Protein AF-0000000086523500 (afdb_homodimer)

Foldseek 3Di:
DVLVVLLDQVLLVLVVVLVVCVVVPNADVQQAPFPDWDQDPVRDIDTHGNLNVSLVVLVVSLVVLLVSLLDQDPSLVNSLVVLVVSLVVLVCCCPPPPRSVDDSSVSSSVSSVVSNVSSVVNNVVVVVVVVVVVVVD/DVLVVLLDQVLLVLVVVLVVCVVVVNADVQQAPFPDWDQDPVRDIDTHGNLNVSLVVLVVSLVVLLVSLLDQDPSLVNSLVVLVVSLVVLVCCCPPPPRSVDDSSVSSSVSSVVSNVSSVVNNVVVVVVVVVVVVVD

Organism: NCBI:txid111769

pLDDT: mean 89.41, std 12.44, range [42.59, 98.69]

Sequence (274 aa):
MLKTLQLVPLFGVLFVVYWLAVKVGFFPEKLNNVLFHMRLPSGSIWKPTWGDFMILMGVLTLYVELFKSTRTSEVTIFDHLFSTFVLIAYLTAWLIYDWGGNSVFLILAGMSFLDVIAGFTITISAARRDLSLGGKGMLKTLQLVPLFGVLFVVYWLAVKVGFFPEKLNNVLFHMRLPSGSIWKPTWGDFMILMGVLTLYVELFKSTRTSEVTIFDHLFSTFVLIAYLTAWLIYDWGGNSVFLILAGMSFLDVIAGFTITISAARRDLSLGGKG

Structure (mmCIF, N/CA/C/O backbone):
data_AF-0000000086523500-model_v1
#
loop_
_entity.id
_entity.type
_entity.pdbx_description
1 polymer 'Uncharacterized protein'
#
loop_
_atom_site.group_PDB
_atom_site.id
_atom_site.type_symbol
_atom_site.label_atom_id
_atom_site.label_alt_id
_atom_site.label_comp_id
_atom_site.label_asym_id
_atom_site.label_entity_id
_atom_site.label_seq_id
_atom_site.pdbx_PDB_ins_code
_atom_site.Cartn_x
_atom_site.Cartn_y
_atom_site.Cartn_z
_atom_site.occupancy
_atom_site.B_iso_or_equiv
_atom_site.auth_seq_id
_atom_site.auth_comp_id
_atom_site.auth_asym_id
_atom_site.auth_atom_id
_atom_site.pdbx_PDB_model_num
ATOM 1 N N . MET A 1 1 ? -16.5 20.672 -9.102 1 43.78 1 MET A N 1
ATOM 2 C CA . MET A 1 1 ? -16.109 19.359 -9.617 1 43.78 1 MET A CA 1
ATOM 3 C C . MET A 1 1 ? -15.047 18.719 -8.734 1 43.78 1 MET A C 1
ATOM 5 O O . MET A 1 1 ? -15.133 17.531 -8.398 1 43.78 1 MET A O 1
ATOM 9 N N . LEU A 1 2 ? -14.078 19.5 -8.242 1 53 2 LEU A N 1
ATOM 10 C CA . LEU A 1 2 ? -12.961 19.094 -7.402 1 53 2 LEU A CA 1
ATOM 11 C C . LEU A 1 2 ? -13.445 18.703 -6.004 1 53 2 LEU A C 1
ATOM 13 O O . LEU A 1 2 ? -12.922 17.766 -5.398 1 53 2 LEU A O 1
ATOM 17 N N . LYS A 1 3 ? -14.688 19.297 -5.695 1 60.94 3 LYS A N 1
ATOM 18 C CA . LYS A 1 3 ? -15.227 19 -4.371 1 60.94 3 LYS A CA 1
ATOM 19 C C . LYS A 1 3 ? -15.859 17.609 -4.336 1 60.94 3 LYS A C 1
ATOM 21 O O . LYS A 1 3 ? -15.789 16.906 -3.316 1 60.94 3 LYS A O 1
ATOM 26 N N . THR A 1 4 ? -16.391 17.281 -5.504 1 60.19 4 THR A N 1
ATOM 27 C CA . THR A 1 4 ? -17.016 15.961 -5.57 1 60.19 4 THR A CA 1
ATOM 28 C C . THR A 1 4 ? -15.953 14.867 -5.492 1 60.19 4 THR A C 1
ATOM 30 O O . THR A 1 4 ? -16.156 13.844 -4.836 1 60.19 4 THR A O 1
ATOM 33 N N . LEU A 1 5 ? -14.859 15.055 -6.125 1 64.75 5 LEU A N 1
ATOM 34 C CA . LEU A 1 5 ? -13.781 14.07 -6.098 1 64.75 5 LEU A CA 1
ATOM 35 C C . LEU A 1 5 ? -13.203 13.93 -4.691 1 64.75 5 LEU A C 1
ATOM 37 O O . LEU A 1 5 ? -12.695 12.867 -4.332 1 64.75 5 LEU A O 1
ATOM 41 N N . GLN A 1 6 ? -13.461 14.945 -4.051 1 73.19 6 GLN A N 1
ATOM 42 C CA . GLN A 1 6 ? -12.961 14.938 -2.682 1 73.19 6 GLN A CA 1
ATOM 43 C C . GLN A 1 6 ? -13.867 14.109 -1.772 1 73.19 6 GLN A C 1
ATOM 45 O O . GLN A 1 6 ? -13.43 13.617 -0.732 1 73.19 6 GLN A O 1
ATOM 50 N N . LEU A 1 7 ? -15.117 13.93 -2.266 1 75.5 7 LEU A N 1
ATOM 51 C CA . LEU A 1 7 ? -16.094 13.242 -1.422 1 75.5 7 LEU A CA 1
ATOM 52 C C . LEU A 1 7 ? -16.125 11.75 -1.734 1 75.5 7 LEU A C 1
ATOM 54 O O . LEU A 1 7 ? -16.594 10.945 -0.92 1 75.5 7 LEU A O 1
ATOM 58 N N . VAL A 1 8 ? -15.547 11.422 -2.746 1 86.06 8 VAL A N 1
ATOM 59 C CA . VAL A 1 8 ? -15.641 10.031 -3.156 1 86.06 8 VAL A CA 1
ATOM 60 C C . VAL A 1 8 ? -14.391 9.273 -2.703 1 86.06 8 VAL A C 1
ATOM 62 O O . VAL A 1 8 ? -13.281 9.555 -3.16 1 86.06 8 VAL A O 1
ATOM 65 N N . PRO A 1 9 ? -14.625 8.297 -1.82 1 92.81 9 PRO A N 1
ATOM 66 C CA . PRO A 1 9 ? -13.469 7.461 -1.474 1 92.81 9 PRO A CA 1
ATOM 67 C C . PRO A 1 9 ? -12.969 6.629 -2.652 1 9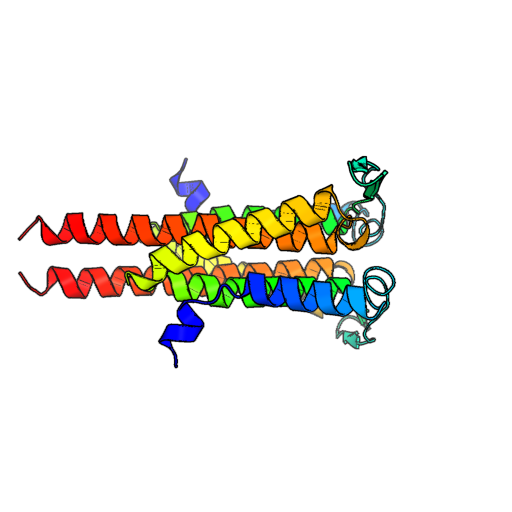2.81 9 PRO A C 1
ATOM 69 O O . PRO A 1 9 ? -13.703 5.789 -3.176 1 92.81 9 PRO A O 1
ATOM 72 N N . LEU A 1 10 ? -11.828 6.859 -3.027 1 95.94 10 LEU A N 1
ATOM 73 C CA . LEU A 1 10 ? -11.289 6.219 -4.219 1 95.94 10 LEU A CA 1
ATOM 74 C C . LEU A 1 10 ? -11.172 4.711 -4.02 1 95.94 10 LEU A C 1
ATOM 76 O O . LEU A 1 10 ? -11.25 3.947 -4.984 1 95.94 10 LEU A O 1
ATOM 80 N N . PHE A 1 11 ? -10.961 4.25 -2.826 1 97.88 11 PHE A N 1
ATOM 81 C CA . PHE A 1 11 ? -10.953 2.812 -2.572 1 97.88 11 PHE A CA 1
ATOM 82 C C . PHE A 1 11 ? -12.336 2.215 -2.828 1 97.88 11 PHE A C 1
ATOM 84 O O . PHE A 1 11 ? -12.453 1.023 -3.117 1 97.88 11 PHE A O 1
ATOM 91 N N . GLY A 1 12 ? -13.367 3.012 -2.6 1 97.56 12 GLY A N 1
ATOM 92 C CA . GLY A 1 12 ? -14.695 2.568 -3.012 1 97.56 12 GLY A CA 1
ATOM 93 C C . GLY A 1 12 ? -14.797 2.326 -4.508 1 97.56 12 GLY A C 1
ATOM 94 O O . GLY A 1 12 ? -15.406 1.344 -4.941 1 97.56 12 GLY A O 1
ATOM 95 N N . VAL A 1 13 ? -14.211 3.227 -5.215 1 97.19 13 VAL A N 1
ATOM 96 C CA . VAL A 1 13 ? -14.18 3.074 -6.664 1 97.19 13 VAL A CA 1
ATOM 97 C C . VAL A 1 13 ? -13.438 1.791 -7.031 1 97.19 13 VAL A C 1
ATOM 99 O O . VAL A 1 13 ? -13.906 1.015 -7.867 1 97.19 13 VAL A O 1
ATOM 102 N N . LEU A 1 14 ? -12.336 1.551 -6.422 1 98 14 LEU A N 1
ATOM 103 C CA . LEU A 1 14 ? -11.562 0.34 -6.68 1 98 14 LEU A CA 1
ATOM 104 C C . LEU A 1 14 ? -12.367 -0.904 -6.316 1 98 14 LEU A C 1
ATOM 106 O O . LEU A 1 14 ? -12.258 -1.935 -6.984 1 98 14 LEU A O 1
ATOM 110 N N . PHE A 1 15 ? -13.141 -0.807 -5.262 1 98.5 15 PHE A N 1
ATOM 111 C CA . PHE A 1 15 ? -14.023 -1.899 -4.867 1 98.5 15 PHE A CA 1
ATOM 112 C C . PHE A 1 15 ? -15.016 -2.219 -5.977 1 98.5 15 PHE A C 1
ATOM 114 O O . PHE A 1 15 ? -15.195 -3.383 -6.34 1 98.5 15 PHE A O 1
ATOM 121 N N . VAL A 1 16 ? -15.609 -1.187 -6.488 1 98.19 16 VAL A N 1
ATOM 122 C CA . VAL A 1 16 ? -16.609 -1.358 -7.535 1 98.19 16 VAL A CA 1
ATOM 123 C C . VAL A 1 16 ? -15.961 -1.934 -8.789 1 98.19 16 VAL A C 1
ATOM 125 O O . VAL A 1 16 ? -16.531 -2.809 -9.445 1 98.19 16 VAL A O 1
ATOM 128 N N . VAL A 1 17 ? -14.812 -1.434 -9.109 1 98.19 17 VAL A N 1
ATOM 129 C CA . VAL A 1 17 ? -14.078 -1.948 -10.258 1 98.19 17 VAL A CA 1
ATOM 130 C C . VAL A 1 17 ? -13.812 -3.439 -10.078 1 98.19 17 VAL A C 1
ATOM 132 O O . VAL A 1 17 ? -14.023 -4.234 -10.992 1 98.19 17 VAL A O 1
ATOM 135 N N . TYR A 1 18 ? -13.328 -3.854 -8.914 1 98.56 18 TYR A N 1
ATOM 136 C CA . TYR A 1 18 ? -13.094 -5.266 -8.625 1 98.56 18 TYR A CA 1
ATOM 137 C C . TYR A 1 18 ? -14.391 -6.066 -8.742 1 98.56 18 TYR A C 1
ATOM 139 O O . TYR A 1 18 ? -14.406 -7.145 -9.336 1 98.56 18 TYR A O 1
ATOM 147 N N . TRP A 1 19 ? -15.469 -5.527 -8.18 1 98.06 19 TRP A N 1
ATOM 148 C CA . TRP A 1 19 ? -16.766 -6.211 -8.18 1 98.06 19 TRP A CA 1
ATOM 149 C C . TRP A 1 19 ? -17.281 -6.387 -9.602 1 98.06 19 TRP A C 1
ATOM 151 O O . TRP A 1 19 ? -17.812 -7.449 -9.945 1 98.06 19 TRP A O 1
ATOM 161 N N . LEU A 1 20 ? -17.094 -5.332 -10.375 1 98.25 20 LEU A N 1
ATOM 162 C CA . LEU A 1 20 ? -17.5 -5.434 -11.773 1 98.25 20 LEU A CA 1
ATOM 163 C C . LEU A 1 20 ? -16.703 -6.52 -12.492 1 98.25 20 LEU A C 1
ATOM 165 O O . LEU A 1 20 ? -17.266 -7.25 -13.32 1 98.25 20 LEU A O 1
ATOM 169 N N . ALA A 1 21 ? -15.438 -6.625 -12.211 1 98.12 21 ALA A N 1
ATOM 170 C CA . ALA A 1 21 ? -14.617 -7.688 -12.781 1 98.12 21 ALA A CA 1
ATOM 171 C C . ALA A 1 21 ? -15.125 -9.062 -12.359 1 98.12 21 ALA A C 1
ATOM 173 O O . ALA A 1 21 ? -15.07 -10.023 -13.133 1 98.12 21 ALA A O 1
ATOM 174 N N . VAL A 1 22 ? -15.586 -9.172 -11.156 1 97.88 22 VAL A N 1
ATOM 175 C CA . VAL A 1 22 ? -16.172 -10.414 -10.656 1 97.88 22 VAL A CA 1
ATOM 176 C C . VAL A 1 22 ? -17.438 -10.742 -11.438 1 97.88 22 VAL A C 1
ATOM 178 O O . VAL A 1 22 ? -17.641 -11.891 -11.852 1 97.88 22 VAL A O 1
ATOM 181 N N . LYS A 1 23 ? -18.297 -9.766 -11.695 1 97.5 23 LYS A N 1
ATOM 182 C CA . LYS A 1 23 ? -19.578 -9.953 -12.352 1 97.5 23 LYS A CA 1
ATOM 183 C C . LYS A 1 23 ? -19.406 -10.445 -13.789 1 97.5 23 LYS A C 1
ATOM 185 O O . LYS A 1 23 ? -20.234 -11.188 -14.305 1 97.5 23 LYS A O 1
ATOM 190 N N . VAL A 1 24 ? -18.266 -10.047 -14.383 1 97.31 24 VAL A N 1
ATOM 191 C CA . VAL A 1 24 ? -18.062 -10.445 -15.773 1 97.31 24 VAL A CA 1
ATOM 192 C C . VAL A 1 24 ? -17.203 -11.711 -15.82 1 97.31 24 VAL A C 1
ATOM 194 O O . VAL A 1 24 ? -16.766 -12.117 -16.891 1 97.31 24 VAL A O 1
ATOM 197 N N . GLY A 1 25 ? -16.844 -12.305 -14.711 1 96.06 25 GLY A N 1
ATOM 198 C CA . GLY A 1 25 ? -16.141 -13.578 -14.633 1 96.06 25 GLY A CA 1
ATOM 199 C C . GLY A 1 25 ? -14.641 -13.453 -14.758 1 96.06 25 GLY A C 1
ATOM 200 O O . GLY A 1 25 ? -13.953 -14.438 -15.039 1 96.06 25 GLY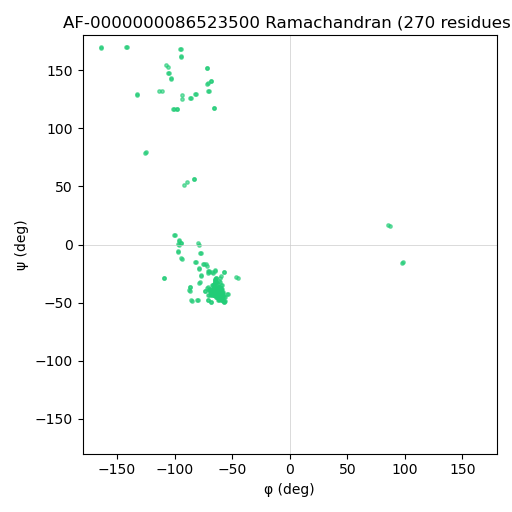 A O 1
ATOM 201 N N . PHE A 1 26 ? -14.195 -12.297 -14.586 1 96.94 26 PHE A N 1
ATOM 202 C CA . PHE A 1 26 ? -12.766 -12.039 -14.727 1 96.94 26 PHE A CA 1
ATOM 203 C C . PHE A 1 26 ? -12.031 -12.336 -13.43 1 96.94 26 PHE A C 1
ATOM 205 O O . PHE A 1 26 ? -10.984 -12.992 -13.43 1 96.94 26 PHE A O 1
ATOM 212 N N . PHE A 1 27 ? -12.523 -11.844 -12.391 1 96.81 27 PHE A N 1
ATOM 213 C CA . PHE A 1 27 ? -11.984 -12.133 -11.07 1 96.81 27 PHE A CA 1
ATOM 214 C C . PHE A 1 27 ? -12.883 -13.102 -10.312 1 96.81 27 PHE A C 1
ATOM 216 O O . PHE A 1 27 ? -14.078 -13.203 -10.594 1 96.81 27 PHE A O 1
ATOM 223 N N . PRO A 1 28 ? -12.234 -13.898 -9.516 1 96.12 28 PRO A N 1
ATOM 224 C CA . PRO A 1 28 ? -10.836 -13.961 -9.094 1 96.12 28 PRO A CA 1
ATOM 225 C C . PRO A 1 28 ? -10 -14.914 -9.945 1 96.12 28 PRO A C 1
ATOM 227 O O . PRO A 1 28 ? -8.789 -15.023 -9.758 1 96.12 28 PRO A O 1
ATOM 230 N N . GLU A 1 29 ? -10.523 -15.547 -10.945 1 95.31 29 GLU A N 1
ATOM 231 C CA . GLU A 1 29 ? -9.898 -16.609 -11.727 1 95.31 29 GLU A CA 1
ATOM 232 C C . GLU A 1 29 ? -8.664 -16.109 -12.461 1 95.31 29 GLU A C 1
ATOM 234 O O . GLU A 1 29 ? -7.684 -16.828 -12.617 1 95.31 29 GLU A O 1
ATOM 239 N N . LYS A 1 30 ? -8.75 -14.875 -12.844 1 96.88 30 LYS A N 1
ATOM 240 C CA . LYS A 1 30 ? -7.684 -14.367 -13.703 1 96.88 30 LYS A CA 1
ATOM 241 C C . LYS A 1 30 ? -6.684 -13.539 -12.891 1 96.88 30 LYS A C 1
ATOM 243 O O . LYS A 1 30 ? -5.75 -12.961 -13.453 1 96.88 30 LYS A O 1
ATOM 248 N N . LEU A 1 31 ? -6.777 -13.516 -11.633 1 97.38 31 LEU A N 1
ATOM 249 C CA . LEU A 1 31 ? -5.883 -12.727 -10.797 1 97.38 31 LEU A CA 1
ATOM 250 C C . LEU A 1 31 ? -4.438 -13.18 -10.969 1 97.38 31 LEU A C 1
ATOM 252 O O . LEU A 1 31 ? -3.518 -12.352 -10.93 1 97.38 31 LEU A O 1
ATOM 256 N N . ASN A 1 32 ? -4.25 -14.461 -11.242 1 96.12 32 ASN A N 1
ATOM 257 C CA . ASN A 1 32 ? -2.896 -15 -11.328 1 96.12 32 ASN A CA 1
ATOM 258 C C . ASN A 1 32 ? -2.412 -15.062 -12.773 1 96.12 32 ASN A C 1
ATOM 260 O O . ASN A 1 32 ? -1.282 -15.477 -13.039 1 96.12 32 ASN A O 1
ATOM 264 N N . ASN A 1 33 ? -3.283 -14.625 -13.672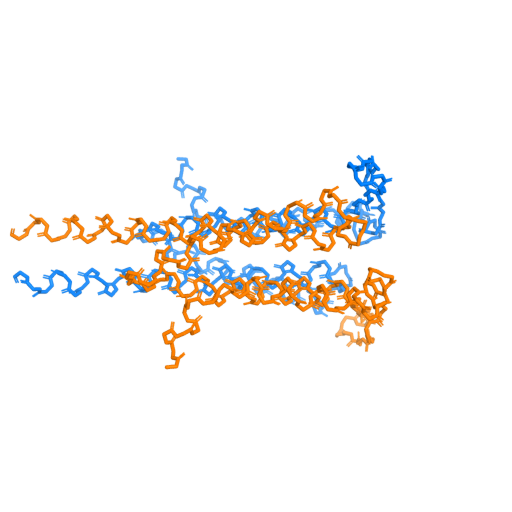 1 97.62 33 ASN A N 1
ATOM 265 C CA . ASN A 1 33 ? -2.861 -14.57 -15.07 1 97.62 33 ASN A CA 1
ATOM 266 C C . ASN A 1 33 ? -1.859 -13.445 -15.312 1 97.62 33 ASN A C 1
ATOM 268 O O . ASN A 1 33 ? -2.023 -12.344 -14.789 1 97.62 33 ASN A O 1
ATOM 272 N N . VAL A 1 34 ? -0.865 -13.789 -16.094 1 97.62 34 VAL A N 1
ATOM 273 C CA . VAL A 1 34 ? 0.182 -12.828 -16.438 1 97.62 34 VAL A CA 1
ATOM 274 C C . VAL A 1 34 ? -0.375 -11.758 -17.359 1 97.62 34 VAL A C 1
ATOM 276 O O . VAL A 1 34 ? -1.113 -12.07 -18.297 1 97.62 34 VAL A O 1
ATOM 279 N N . LEU A 1 35 ? -0.09 -10.562 -17.016 1 97.19 35 LEU A N 1
ATOM 280 C CA . LEU A 1 35 ? -0.569 -9.438 -17.797 1 97.19 35 LEU A CA 1
ATOM 281 C C . LEU A 1 35 ? 0.31 -9.211 -19.031 1 97.19 35 LEU A C 1
ATOM 283 O O . LEU A 1 35 ? -0.198 -9.047 -20.141 1 97.19 35 LEU A O 1
ATOM 287 N N . PHE A 1 36 ? 1.629 -9.195 -18.828 1 96.44 36 PHE A N 1
ATOM 288 C CA . PHE A 1 36 ? 2.625 -9.055 -19.891 1 96.44 36 PHE A CA 1
ATOM 289 C C . PHE A 1 36 ? 4.004 -9.469 -19.391 1 96.44 36 PHE A C 1
ATOM 291 O O . PHE A 1 36 ? 4.168 -9.828 -18.219 1 96.44 36 PHE A O 1
ATOM 298 N N . HIS A 1 37 ? 4.934 -9.602 -20.359 1 96 37 HIS A N 1
ATOM 299 C CA . HIS A 1 37 ? 6.328 -9.906 -20.062 1 96 37 HIS A CA 1
ATOM 300 C C . HIS A 1 37 ? 7.234 -8.719 -20.375 1 96 37 HIS A C 1
ATOM 302 O O . HIS A 1 37 ? 7.062 -8.062 -21.406 1 96 37 HIS A O 1
ATOM 308 N N . MET A 1 38 ? 8.102 -8.383 -19.422 1 95 38 MET A N 1
ATOM 309 C CA . MET A 1 38 ? 9.07 -7.316 -19.672 1 95 38 MET A CA 1
ATOM 310 C C . MET A 1 38 ? 10.469 -7.754 -19.25 1 95 38 MET A C 1
ATOM 312 O O . MET A 1 38 ? 10.672 -8.25 -18.141 1 95 38 MET A O 1
ATOM 316 N N . ARG A 1 39 ? 11.406 -7.566 -20.219 1 95.81 39 ARG A N 1
ATOM 317 C CA . ARG A 1 39 ? 12.797 -7.863 -19.891 1 95.81 39 ARG A CA 1
ATOM 318 C C . ARG A 1 39 ? 13.445 -6.699 -19.156 1 95.81 39 ARG A C 1
ATOM 320 O O . ARG A 1 39 ? 13.375 -5.555 -19.594 1 95.81 39 ARG A O 1
ATOM 327 N N . LEU A 1 40 ? 14.055 -6.992 -18.062 1 96.06 40 LEU A N 1
ATOM 328 C CA . LEU A 1 40 ? 14.703 -5.98 -17.25 1 96.06 40 LEU A CA 1
ATOM 329 C C . LEU A 1 40 ? 16.188 -5.871 -17.594 1 96.06 40 LEU A C 1
ATOM 331 O O . LEU A 1 40 ? 16.734 -6.75 -18.266 1 96.06 40 LEU A O 1
ATOM 335 N N . PRO A 1 41 ? 16.766 -4.742 -17.172 1 94.12 41 PRO A N 1
ATOM 336 C CA . PRO A 1 41 ? 18.203 -4.582 -17.438 1 94.12 41 PRO A CA 1
ATOM 337 C C . PRO A 1 41 ? 19.047 -5.711 -16.844 1 94.12 41 PRO A C 1
ATOM 339 O O . PRO A 1 41 ? 20.109 -6.039 -17.359 1 94.12 41 PRO A O 1
ATOM 342 N N . SER A 1 42 ? 18.594 -6.375 -15.852 1 90.75 42 SER A N 1
ATOM 343 C CA . SER A 1 42 ? 19.297 -7.488 -15.211 1 90.75 42 SER A CA 1
ATOM 344 C C . SER A 1 42 ? 19.281 -8.727 -16.094 1 90.75 42 SER A C 1
ATOM 346 O O . SER A 1 42 ? 20.016 -9.688 -15.852 1 90.75 42 SER A O 1
ATOM 348 N N . GLY A 1 43 ? 18.312 -8.695 -17.141 1 92.12 43 GLY A N 1
ATOM 349 C CA . GLY A 1 43 ? 18.094 -9.867 -17.953 1 92.12 43 GLY A CA 1
ATOM 350 C C . GLY A 1 43 ? 16.906 -10.711 -17.516 1 92.12 43 GLY A C 1
ATOM 351 O O . GLY A 1 43 ? 16.406 -11.547 -18.266 1 92.12 43 GLY A O 1
ATOM 352 N N . SER A 1 44 ? 16.484 -10.445 -16.328 1 90.69 44 SER A N 1
ATOM 353 C CA . SER A 1 44 ? 15.328 -11.172 -15.805 1 90.69 44 SER A CA 1
ATOM 354 C C . SER A 1 44 ? 14.039 -10.742 -16.484 1 90.69 44 SER A C 1
ATOM 356 O O . SER A 1 44 ? 13.945 -9.625 -17 1 90.69 44 SER A O 1
ATOM 358 N N . ILE A 1 45 ? 13.078 -11.695 -16.531 1 94.94 45 ILE A N 1
ATOM 359 C CA . ILE A 1 45 ? 11.789 -11.383 -17.125 1 94.94 45 ILE A CA 1
ATOM 360 C C . ILE A 1 45 ? 10.766 -11.102 -16.031 1 94.94 45 ILE A C 1
ATOM 362 O O . ILE A 1 45 ? 10.516 -11.953 -15.164 1 94.94 45 ILE A O 1
ATOM 366 N N . TRP A 1 46 ? 10.297 -9.938 -16.016 1 95.69 46 TRP A N 1
ATOM 367 C CA . TRP A 1 46 ? 9.227 -9.562 -15.102 1 95.69 46 TRP A CA 1
ATOM 368 C C . TRP A 1 46 ? 7.859 -9.891 -15.688 1 95.69 46 TRP A C 1
ATOM 370 O O . TRP A 1 46 ? 7.52 -9.43 -16.781 1 95.69 46 TRP A O 1
ATOM 380 N N . LYS A 1 47 ? 7.066 -10.641 -14.93 1 96.69 47 LYS A N 1
ATOM 381 C CA . LYS A 1 47 ? 5.754 -11.117 -15.359 1 96.69 47 LYS A CA 1
ATOM 382 C C . LYS A 1 47 ? 4.672 -10.711 -14.359 1 96.69 47 LYS A C 1
ATOM 384 O O . LYS A 1 47 ? 4.188 -11.539 -13.586 1 96.69 47 LYS A O 1
ATOM 389 N N . PRO A 1 48 ? 4.219 -9.469 -14.422 1 97.12 48 PRO A N 1
ATOM 390 C CA . PRO A 1 48 ? 3.164 -9.047 -13.5 1 97.12 48 PRO A CA 1
ATOM 391 C C . PRO A 1 48 ? 1.822 -9.719 -13.789 1 97.12 48 PRO A C 1
ATOM 393 O O . PRO A 1 48 ? 1.493 -9.969 -14.953 1 97.12 48 PRO A O 1
ATOM 396 N N . THR A 1 49 ? 1.134 -10.062 -12.727 1 98.31 49 THR A N 1
ATOM 397 C CA . THR A 1 49 ? -0.201 -10.641 -12.852 1 98.31 49 THR A CA 1
ATOM 398 C C . THR A 1 49 ? -1.271 -9.562 -12.711 1 98.31 49 THR A C 1
ATOM 400 O O . THR A 1 49 ? -0.966 -8.422 -12.352 1 98.31 49 THR A O 1
ATOM 403 N N . TRP A 1 50 ? -2.48 -9.922 -13.039 1 97.88 50 TRP A N 1
ATOM 404 C CA . TRP A 1 50 ? -3.607 -9.016 -12.844 1 97.88 50 TRP A CA 1
ATOM 405 C C . TRP A 1 50 ? -3.744 -8.633 -11.375 1 97.88 50 TRP A C 1
ATOM 407 O O . TRP A 1 50 ? -4.141 -7.512 -11.047 1 97.88 50 TRP A O 1
ATOM 417 N N . GLY A 1 51 ? -3.428 -9.594 -10.461 1 98.19 51 GLY A N 1
ATOM 418 C CA . GLY A 1 51 ? -3.42 -9.297 -9.039 1 98.19 51 GLY A CA 1
ATOM 419 C C . GLY A 1 51 ? -2.398 -8.242 -8.656 1 98.19 51 GLY A C 1
ATOM 420 O O . GLY A 1 51 ? -2.695 -7.34 -7.875 1 98.19 51 GLY A O 1
ATOM 421 N N . ASP A 1 52 ? -1.197 -8.398 -9.227 1 98.25 52 ASP A N 1
ATOM 422 C CA . ASP A 1 52 ? -0.154 -7.402 -8.984 1 98.25 52 ASP A CA 1
ATOM 423 C C . ASP A 1 52 ? -0.605 -6.016 -9.438 1 98.25 52 ASP A C 1
ATOM 425 O O . ASP A 1 52 ? -0.36 -5.023 -8.742 1 98.25 52 ASP A O 1
ATOM 429 N N . PHE A 1 53 ? -1.244 -6.035 -10.578 1 98.19 53 PHE A N 1
ATOM 430 C CA . PHE A 1 53 ? -1.731 -4.781 -11.141 1 98.19 53 PHE A CA 1
ATOM 431 C C . PHE A 1 53 ? -2.754 -4.13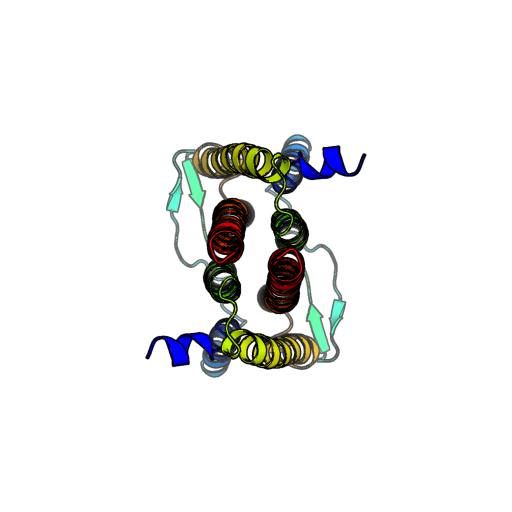7 -10.211 1 98.19 53 PHE A C 1
ATOM 433 O O . PHE A 1 53 ? -2.691 -2.932 -9.945 1 98.19 53 PHE A O 1
ATOM 440 N N . MET A 1 54 ? -3.684 -4.887 -9.766 1 98.31 54 MET A N 1
ATOM 441 C CA . MET A 1 54 ? -4.711 -4.379 -8.859 1 98.31 54 MET A CA 1
ATOM 442 C C . MET A 1 54 ? -4.09 -3.809 -7.59 1 98.31 54 MET A C 1
ATOM 444 O O . MET A 1 54 ? -4.5 -2.75 -7.113 1 98.31 54 MET A O 1
ATOM 448 N N . ILE A 1 55 ? -3.092 -4.469 -7.051 1 98.69 55 ILE A N 1
ATOM 449 C CA . ILE A 1 55 ? -2.432 -4.027 -5.824 1 98.69 55 ILE A CA 1
ATOM 450 C C . ILE A 1 55 ? -1.689 -2.717 -6.086 1 98.69 55 ILE A C 1
ATOM 452 O O . ILE A 1 55 ? -1.74 -1.795 -5.266 1 98.69 55 ILE A O 1
ATOM 456 N N . LEU A 1 56 ? -1.049 -2.648 -7.227 1 98.38 56 LEU A N 1
ATOM 457 C CA . LEU A 1 56 ? -0.352 -1.418 -7.586 1 98.38 56 LEU A CA 1
ATOM 458 C C . LEU A 1 56 ? -1.333 -0.257 -7.719 1 98.38 56 LEU A C 1
ATOM 460 O O . LEU A 1 56 ? -1.025 0.869 -7.32 1 98.38 56 LEU A O 1
ATOM 464 N N . MET A 1 57 ? -2.502 -0.537 -8.273 1 98.06 57 MET A N 1
ATOM 465 C CA . MET A 1 57 ? -3.549 0.479 -8.344 1 98.06 57 MET A CA 1
ATOM 466 C C . MET A 1 57 ? -3.984 0.907 -6.945 1 98.06 57 MET A C 1
ATOM 468 O O . MET A 1 57 ? -4.301 2.076 -6.719 1 98.06 57 MET A O 1
ATOM 472 N N . GLY A 1 58 ? -4.027 -0.061 -6.039 1 98.38 58 GLY A N 1
ATOM 473 C CA . GLY A 1 58 ? -4.316 0.262 -4.652 1 98.38 58 GLY A CA 1
ATOM 474 C C . GLY A 1 58 ? -3.311 1.216 -4.035 1 98.38 58 GLY A C 1
ATOM 475 O O . GLY A 1 58 ? -3.686 2.16 -3.34 1 98.38 58 GLY A O 1
ATOM 476 N N . VAL A 1 59 ? -2.061 1 -4.344 1 97.44 59 VAL A N 1
ATOM 477 C CA . VAL A 1 59 ? -1 1.867 -3.842 1 97.44 59 VAL A CA 1
ATOM 478 C C . VAL A 1 59 ? -1.179 3.277 -4.398 1 97.44 59 VAL A C 1
ATOM 480 O O . VAL A 1 59 ? -1.104 4.258 -3.656 1 97.44 59 VAL A O 1
ATOM 483 N N . LEU A 1 60 ? -1.444 3.359 -5.668 1 96.31 60 LEU A N 1
ATOM 484 C CA . LEU A 1 60 ? -1.657 4.652 -6.305 1 96.31 60 LEU A CA 1
ATOM 485 C C . LEU A 1 60 ? -2.871 5.359 -5.711 1 96.31 60 LEU A C 1
ATOM 487 O O . LEU A 1 60 ? -2.83 6.562 -5.453 1 96.31 60 LEU A O 1
ATOM 491 N N . THR A 1 61 ? -3.906 4.605 -5.539 1 96.69 61 THR A N 1
ATOM 492 C CA . THR A 1 61 ? -5.125 5.137 -4.938 1 96.69 61 THR A CA 1
ATOM 493 C C . THR A 1 61 ? -4.844 5.688 -3.541 1 96.69 61 THR A C 1
ATOM 495 O O . THR A 1 61 ? -5.34 6.754 -3.18 1 96.69 61 THR A O 1
ATOM 498 N N . LEU A 1 62 ? -4.051 4.961 -2.803 1 95.19 62 LEU A N 1
ATOM 499 C CA . LEU A 1 62 ? -3.688 5.395 -1.457 1 95.19 62 LEU A CA 1
ATOM 500 C C . LEU A 1 62 ? -2.961 6.734 -1.497 1 95.19 62 LEU A C 1
ATOM 502 O O . LEU A 1 62 ? -3.184 7.594 -0.639 1 95.19 62 LEU A O 1
ATOM 506 N N . TYR A 1 63 ? -2.156 6.914 -2.471 1 91.94 63 TYR A N 1
ATOM 507 C CA . TYR A 1 63 ? -1.42 8.164 -2.609 1 91.94 63 TYR A CA 1
ATOM 508 C C . TYR A 1 63 ? -2.371 9.344 -2.768 1 91.94 63 TYR A C 1
ATOM 510 O O . TYR A 1 63 ? -2.252 10.352 -2.059 1 91.94 63 TYR A O 1
ATOM 518 N N . VAL A 1 64 ? -3.316 9.195 -3.58 1 91.69 64 VAL A N 1
ATOM 519 C CA . VAL A 1 64 ? -4.262 10.273 -3.865 1 91.69 64 VAL A CA 1
ATOM 520 C C . VAL A 1 64 ? -5.117 10.547 -2.631 1 91.69 64 VAL A C 1
ATOM 522 O O . VAL A 1 64 ? -5.344 11.703 -2.27 1 91.69 64 VAL A O 1
ATOM 525 N N . GLU A 1 65 ? -5.527 9.555 -2.023 1 91.69 65 GLU A N 1
ATOM 526 C CA . GLU A 1 65 ? -6.367 9.695 -0.838 1 91.69 65 GLU A CA 1
ATOM 527 C C . GLU A 1 65 ? -5.613 10.391 0.294 1 91.69 65 GLU A C 1
ATOM 529 O O . GLU A 1 65 ? -6.184 11.211 1.014 1 91.69 65 GLU A O 1
ATOM 534 N N . LEU A 1 66 ? -4.371 10.07 0.467 1 86.75 66 LEU A N 1
ATOM 535 C CA . LEU A 1 66 ? -3.564 10.695 1.511 1 86.75 66 LEU A CA 1
ATOM 536 C C . LEU A 1 66 ? -3.375 12.18 1.233 1 86.75 66 LEU A C 1
ATOM 538 O O . LEU A 1 66 ? -3.402 13 2.156 1 86.75 66 LEU A O 1
ATOM 542 N N . PHE A 1 67 ? -3.219 12.422 0.008 1 84.06 67 PHE A N 1
ATOM 543 C CA . PHE A 1 67 ? -3.064 13.82 -0.383 1 84.06 67 PHE A CA 1
ATOM 544 C C . PHE A 1 67 ? -4.328 14.609 -0.07 1 84.06 67 PHE A C 1
ATOM 546 O O . PHE A 1 67 ? -4.254 15.75 0.403 1 84.06 67 PHE A O 1
ATOM 553 N N . LYS A 1 68 ? -5.426 14.008 -0.355 1 85.12 68 LYS A N 1
ATOM 554 C CA . LYS A 1 68 ? -6.707 14.648 -0.071 1 85.12 68 LYS A CA 1
ATOM 555 C C . LYS A 1 68 ? -6.859 14.938 1.419 1 85.12 68 LYS A C 1
ATOM 557 O O . LYS A 1 68 ? -7.477 15.93 1.802 1 85.12 68 LYS A O 1
ATOM 562 N N . SER A 1 69 ? -6.273 14.25 2.256 1 81.44 69 SER A N 1
ATOM 563 C CA . SER A 1 69 ? -6.453 14.336 3.701 1 81.44 69 SER A CA 1
ATOM 564 C C . SER A 1 69 ? -5.613 15.469 4.293 1 81.44 69 SER A C 1
ATOM 566 O O . SER A 1 69 ? -5.777 15.828 5.461 1 81.44 69 SER A O 1
ATOM 568 N N . THR A 1 70 ? -4.695 15.945 3.52 1 78.44 70 THR A N 1
ATOM 569 C CA . THR A 1 70 ? -3.871 17.047 4.016 1 78.44 70 THR A CA 1
ATOM 570 C C . THR A 1 70 ? -4.633 18.359 3.947 1 78.44 70 THR A C 1
ATOM 572 O O . THR A 1 70 ? -4.211 19.359 4.539 1 78.44 70 THR A O 1
ATOM 575 N N . ARG A 1 71 ? -5.723 18.203 3.35 1 74.12 71 ARG A N 1
ATOM 576 C CA . ARG A 1 71 ? -6.531 19.422 3.291 1 74.12 71 ARG A CA 1
ATOM 577 C C . ARG A 1 71 ? -7.516 19.484 4.457 1 74.12 71 ARG A C 1
ATOM 579 O O . ARG A 1 71 ? -8.039 18.453 4.887 1 74.12 71 ARG A O 1
ATOM 586 N N . THR A 1 72 ? -7.633 20.484 5.238 1 64.31 72 THR A N 1
ATOM 587 C CA . THR A 1 72 ? -8.375 20.594 6.488 1 64.31 72 THR A CA 1
ATOM 588 C C . THR A 1 72 ? -9.797 21.109 6.227 1 64.31 72 THR A C 1
ATOM 590 O O . THR A 1 72 ? -10.477 21.547 7.148 1 64.31 72 THR A O 1
ATOM 593 N N . SER A 1 73 ? -10.422 20.5 5.359 1 66.62 73 SER A N 1
ATOM 594 C CA . SER A 1 73 ? -11.781 21.016 5.172 1 66.62 73 SER A CA 1
ATOM 595 C C . SER A 1 73 ? -12.812 20.062 5.766 1 66.62 73 SER A C 1
ATOM 597 O O . SER A 1 73 ? -12.508 18.891 6.043 1 66.62 73 SER A O 1
ATOM 599 N N . GLU A 1 74 ? -13.945 20.562 6.172 1 70.44 74 GLU A N 1
ATOM 600 C CA . GLU A 1 74 ? -15.086 19.766 6.605 1 70.44 74 GLU A CA 1
ATOM 601 C C . GLU A 1 74 ? -15.344 18.609 5.645 1 70.44 74 GLU A C 1
ATOM 603 O O . GLU A 1 74 ? -15.828 17.547 6.055 1 70.44 74 GLU A O 1
ATOM 608 N N . VAL A 1 75 ? -15.008 18.828 4.555 1 70.81 75 VAL A N 1
ATOM 609 C CA . VAL A 1 75 ? -15.211 17.859 3.49 1 70.81 75 VAL A CA 1
ATOM 610 C C . VAL A 1 75 ? -14.336 16.625 3.734 1 70.81 75 VAL A C 1
ATOM 612 O O . VAL A 1 75 ? -14.75 15.5 3.461 1 70.81 75 VAL A O 1
ATOM 615 N N . THR A 1 76 ? -13.266 16.781 4.465 1 74.12 76 THR A N 1
ATOM 616 C CA . THR A 1 76 ? -12.344 15.68 4.723 1 74.12 76 THR A CA 1
ATOM 617 C C . THR A 1 76 ? -12.914 14.742 5.789 1 74.12 76 THR A C 1
ATOM 619 O O . THR A 1 76 ? -12.703 13.523 5.727 1 74.12 76 THR A O 1
ATOM 622 N N . ILE A 1 77 ? -13.719 15.281 6.621 1 76.62 77 ILE A N 1
ATOM 623 C CA . ILE A 1 77 ? -14.32 14.461 7.672 1 76.62 77 ILE A CA 1
ATOM 624 C C . ILE A 1 77 ? -15.328 13.5 7.059 1 76.62 77 ILE A C 1
ATOM 626 O O . ILE A 1 77 ? -15.367 12.32 7.422 1 76.62 77 ILE A O 1
ATOM 630 N N . PHE A 1 78 ? -16.109 13.945 6.172 1 80.12 78 PHE A N 1
ATOM 631 C CA . PHE A 1 78 ? -17.094 13.102 5.492 1 80.12 78 PHE A CA 1
ATOM 632 C C . PHE A 1 78 ? -16.391 12.031 4.66 1 80.12 78 PHE A C 1
ATOM 634 O O . PHE A 1 78 ? -16.875 10.898 4.566 1 80.12 78 PHE A O 1
ATOM 641 N N . ASP A 1 79 ? -15.328 12.438 4.09 1 86.19 79 ASP A N 1
ATOM 642 C CA . ASP A 1 79 ? -14.531 11.492 3.318 1 86.19 79 ASP A CA 1
ATOM 643 C C . ASP A 1 79 ? -14.055 10.328 4.191 1 86.19 79 ASP A C 1
ATOM 645 O O . ASP A 1 79 ? -14.117 9.172 3.775 1 86.19 79 ASP A O 1
ATOM 649 N N . HIS A 1 80 ? -13.719 10.594 5.43 1 85.94 80 HIS A N 1
ATOM 650 C CA . HIS A 1 80 ? -13.258 9.547 6.332 1 85.94 80 HIS A CA 1
ATOM 651 C C . HIS A 1 80 ? -14.406 8.633 6.742 1 85.94 80 HIS A C 1
ATOM 653 O O . HIS A 1 80 ? -14.219 7.422 6.887 1 85.94 80 HIS A O 1
ATOM 659 N N . LEU A 1 81 ? -15.57 9.258 6.922 1 87.75 81 LEU A N 1
ATOM 660 C CA . LEU A 1 81 ? -16.75 8.461 7.246 1 87.75 81 LEU A CA 1
ATOM 661 C C . LEU A 1 81 ? -17.078 7.492 6.117 1 87.75 81 LEU A C 1
ATOM 663 O O . LEU A 1 81 ? -17.312 6.305 6.359 1 87.75 81 LEU A O 1
ATOM 667 N N . PHE A 1 82 ? -17.047 8 4.949 1 92.19 82 PHE A N 1
ATOM 668 C CA . PHE A 1 82 ? -17.328 7.164 3.795 1 92.19 82 PHE A CA 1
ATOM 669 C C . PHE A 1 82 ? -16.266 6.09 3.613 1 92.19 82 PHE A C 1
ATOM 671 O O . PHE A 1 82 ? -16.578 4.953 3.26 1 92.19 82 PHE A O 1
ATOM 678 N N . SER A 1 83 ? -15.062 6.449 3.873 1 95.12 83 SER A N 1
ATOM 679 C CA . SER A 1 83 ? -13.961 5.496 3.734 1 95.12 83 SER A CA 1
ATOM 680 C C . SER A 1 83 ? -14.102 4.352 4.734 1 95.12 83 SER A C 1
ATOM 682 O O . SER A 1 83 ? -13.688 3.225 4.453 1 95.12 83 SER A O 1
ATOM 684 N N . THR A 1 84 ? -14.656 4.719 5.906 1 95.94 84 THR A N 1
ATOM 685 C CA . THR A 1 84 ? -14.875 3.67 6.895 1 95.94 84 THR A CA 1
ATOM 686 C C . THR A 1 84 ? -15.898 2.654 6.387 1 95.94 84 THR A C 1
ATOM 688 O O . THR A 1 84 ? -15.711 1.446 6.547 1 95.94 84 THR A O 1
ATOM 691 N N . PHE A 1 85 ? -16.953 3.068 5.797 1 97 85 PHE A N 1
ATOM 692 C CA . PHE A 1 85 ? -17.938 2.162 5.219 1 97 85 PHE A CA 1
ATOM 693 C C . PHE A 1 85 ? -17.312 1.31 4.125 1 97 85 PHE A C 1
ATOM 695 O O . PHE A 1 85 ? -17.625 0.122 4.004 1 97 85 PHE A O 1
ATOM 702 N N . VAL A 1 86 ? -16.469 1.925 3.311 1 97.69 86 VAL A N 1
ATOM 703 C CA . VAL A 1 86 ? -15.766 1.208 2.254 1 97.69 86 VAL A CA 1
ATOM 704 C C . VAL A 1 86 ? -14.891 0.113 2.863 1 97.69 86 VAL A C 1
ATOM 706 O O . VAL A 1 86 ? -14.859 -1.016 2.367 1 97.69 86 VAL A O 1
ATOM 709 N N . LEU A 1 87 ? -14.258 0.478 3.943 1 97.88 87 LEU A N 1
ATOM 710 C CA . LEU A 1 87 ? -13.438 -0.509 4.637 1 97.88 87 LEU A CA 1
ATOM 711 C C . LEU A 1 87 ? -14.281 -1.683 5.117 1 97.88 87 LEU 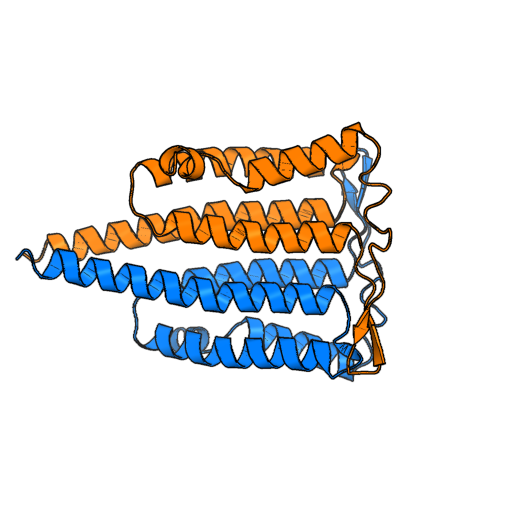A C 1
ATOM 713 O O . LEU A 1 87 ? -13.891 -2.842 4.957 1 97.88 87 LEU A O 1
ATOM 717 N N . ILE A 1 88 ? -15.367 -1.382 5.715 1 98.12 88 ILE A N 1
ATOM 718 C CA . ILE A 1 88 ? -16.266 -2.42 6.199 1 98.12 88 ILE A CA 1
ATOM 719 C C . ILE A 1 88 ? -16.703 -3.305 5.035 1 98.12 88 ILE A C 1
ATOM 721 O O . ILE A 1 88 ? -16.75 -4.531 5.16 1 98.12 88 ILE A O 1
ATOM 725 N N . ALA A 1 89 ? -17.016 -2.74 3.941 1 98.12 89 ALA A N 1
ATOM 726 C CA . ALA A 1 89 ? -17.422 -3.494 2.754 1 98.12 89 ALA A CA 1
ATOM 727 C C . ALA A 1 89 ? -16.297 -4.43 2.299 1 98.12 89 ALA A C 1
ATOM 729 O O . ALA A 1 89 ? -16.562 -5.582 1.945 1 98.12 89 ALA A O 1
ATOM 730 N N . TYR A 1 90 ? -15.078 -3.936 2.268 1 98.44 90 TYR A N 1
ATOM 731 C CA . TYR A 1 90 ? -13.938 -4.766 1.904 1 98.44 90 TYR A CA 1
ATOM 732 C C . TYR A 1 90 ? -13.828 -5.977 2.824 1 98.44 90 TYR A C 1
ATOM 734 O O . TYR A 1 90 ? -13.695 -7.109 2.357 1 98.44 90 TYR A O 1
ATOM 742 N N . LEU A 1 91 ? -13.898 -5.746 4.117 1 97.69 91 LEU A N 1
ATOM 743 C CA . LEU A 1 91 ? -13.695 -6.816 5.09 1 97.69 91 LEU A CA 1
ATOM 744 C C . LEU A 1 91 ? -14.844 -7.816 5.035 1 97.69 91 LEU A C 1
ATOM 746 O O . LEU A 1 91 ? -14.617 -9.031 5.039 1 97.69 91 LEU A O 1
ATOM 750 N N . THR A 1 92 ? -15.992 -7.305 4.961 1 97.56 92 THR A N 1
ATOM 751 C CA . THR A 1 92 ? -17.156 -8.18 4.887 1 97.56 92 THR A CA 1
ATOM 752 C C . THR A 1 92 ? -17.109 -9.031 3.623 1 97.56 92 THR A C 1
ATOM 754 O O . THR A 1 92 ? -17.375 -10.234 3.67 1 97.56 92 THR A O 1
ATOM 757 N N . ALA A 1 93 ? -16.75 -8.406 2.568 1 97.56 93 ALA A N 1
ATOM 758 C CA . ALA A 1 93 ? -16.688 -9.133 1.304 1 97.56 93 ALA A CA 1
ATOM 759 C C . ALA A 1 93 ? -15.594 -10.188 1.333 1 97.56 93 ALA A C 1
ATOM 761 O O . ALA A 1 93 ? -15.773 -11.297 0.814 1 97.56 93 ALA A O 1
ATOM 762 N N . TRP A 1 94 ? -14.547 -9.797 1.922 1 96.94 94 TRP A N 1
ATOM 763 C CA . TRP A 1 94 ? -13.453 -10.758 2.018 1 96.94 94 TRP A CA 1
ATOM 764 C C . TRP A 1 94 ? -13.852 -11.953 2.879 1 96.94 94 TRP A C 1
ATOM 766 O O . TRP A 1 94 ? -13.461 -13.094 2.598 1 96.94 94 TRP A O 1
ATOM 776 N N . LEU A 1 95 ? -14.656 -11.781 3.832 1 95.81 95 LEU A N 1
ATOM 777 C CA . LEU A 1 95 ? -15.016 -12.82 4.785 1 95.81 95 LEU A CA 1
ATOM 778 C C . LEU A 1 95 ? -16.188 -13.656 4.266 1 95.81 95 LEU A C 1
ATOM 780 O O . LEU A 1 95 ? -16.172 -14.883 4.375 1 95.81 95 LEU A O 1
ATOM 784 N N . ILE A 1 96 ? -17.062 -13.039 3.623 1 96.44 96 ILE A N 1
ATOM 785 C CA . ILE A 1 96 ? -18.359 -13.68 3.449 1 96.44 96 ILE A CA 1
ATOM 786 C C . ILE A 1 96 ? -18.531 -14.109 1.993 1 96.44 96 ILE A C 1
ATOM 788 O O . ILE A 1 96 ? -19.234 -15.086 1.705 1 96.44 96 ILE A O 1
ATOM 792 N N . TYR A 1 97 ? -17.906 -13.414 1.056 1 96.25 97 TYR A N 1
ATOM 793 C CA . TYR A 1 97 ? -18.125 -13.742 -0.349 1 96.25 97 TYR A CA 1
ATOM 794 C C . TYR A 1 97 ? -16.938 -14.516 -0.91 1 96.25 97 TYR A C 1
ATOM 796 O O . TYR A 1 97 ? -15.781 -14.188 -0.629 1 96.25 97 TYR A O 1
ATOM 804 N N . ASP A 1 98 ? -17.234 -15.461 -1.758 1 94.94 98 ASP A N 1
ATOM 805 C CA . ASP A 1 98 ? -16.219 -16.344 -2.322 1 94.94 98 ASP A CA 1
ATOM 806 C C . ASP A 1 98 ? -15.25 -15.57 -3.215 1 94.94 98 ASP A C 1
ATOM 808 O O . ASP A 1 98 ? -14.039 -15.828 -3.205 1 94.94 98 ASP A O 1
ATOM 812 N N . TRP A 1 99 ? -15.805 -14.586 -3.871 1 95.56 99 TRP A N 1
ATOM 813 C CA . TRP A 1 99 ? -14.977 -13.891 -4.852 1 95.56 99 TRP A CA 1
ATOM 814 C C . TRP A 1 99 ? -13.977 -12.969 -4.16 1 95.56 99 TRP A C 1
ATOM 816 O O . TRP A 1 99 ? -13 -12.531 -4.773 1 95.56 99 TRP A O 1
ATOM 826 N N . GLY A 1 100 ? -14.172 -12.641 -2.891 1 96.25 100 GLY A N 1
ATOM 827 C CA . GLY A 1 100 ? -13.281 -11.75 -2.164 1 96.25 100 GLY A CA 1
ATOM 828 C C . GLY A 1 100 ? -12.258 -12.492 -1.324 1 96.25 100 GLY A C 1
ATOM 829 O O . GLY A 1 100 ? -11.312 -11.883 -0.818 1 96.25 100 GLY A O 1
ATOM 830 N N . GLY A 1 101 ? -12.344 -13.797 -1.237 1 96 101 GLY A N 1
ATOM 831 C CA . GLY A 1 101 ? -11.539 -14.578 -0.309 1 96 101 GLY A CA 1
ATOM 832 C C . GLY A 1 101 ? -10.156 -14.891 -0.839 1 96 101 GLY A C 1
ATOM 833 O O . GLY A 1 101 ? -9.758 -16.047 -0.914 1 96 101 GLY A O 1
ATOM 834 N N . ASN A 1 102 ? -9.352 -13.883 -1.211 1 96.88 102 ASN A N 1
ATOM 835 C CA . ASN A 1 102 ? -7.996 -14.039 -1.728 1 96.88 102 ASN A CA 1
ATOM 836 C C . ASN A 1 102 ? -7.074 -12.938 -1.211 1 96.88 102 ASN A C 1
ATOM 838 O O . ASN A 1 102 ? -7.535 -11.961 -0.609 1 96.88 102 ASN A O 1
ATOM 842 N N . SER A 1 103 ? -5.855 -13.109 -1.443 1 97.62 103 SER A N 1
ATOM 843 C CA . SER A 1 103 ? -4.852 -12.219 -0.869 1 97.62 103 SER A CA 1
ATOM 844 C C . SER A 1 103 ? -4.922 -10.828 -1.497 1 97.62 103 SER A C 1
ATOM 846 O O . SER A 1 103 ? -4.691 -9.82 -0.822 1 97.62 103 SER A O 1
ATOM 848 N N . VAL A 1 104 ? -5.176 -10.781 -2.83 1 98.38 104 VAL A N 1
ATOM 849 C CA . VAL A 1 104 ? -5.25 -9.484 -3.502 1 98.38 104 VAL A CA 1
ATOM 850 C C . VAL A 1 104 ? -6.309 -8.617 -2.826 1 98.38 104 VAL A C 1
ATOM 852 O O . VAL A 1 104 ? -6.043 -7.465 -2.477 1 98.38 104 VAL A O 1
ATOM 855 N N . PHE A 1 105 ? -7.461 -9.188 -2.635 1 98.44 105 PHE A N 1
ATOM 856 C CA . PHE A 1 105 ? -8.578 -8.469 -2.043 1 98.44 105 PHE A CA 1
ATOM 857 C C . PHE A 1 105 ? -8.273 -8.078 -0.602 1 98.44 105 PHE A C 1
ATOM 859 O O . PHE A 1 105 ? -8.594 -6.973 -0.169 1 98.44 105 PHE A O 1
ATOM 866 N N . LEU A 1 106 ? -7.641 -8.883 0.149 1 98.19 106 LEU A N 1
ATOM 867 C CA . LEU A 1 106 ? -7.277 -8.578 1.529 1 98.19 106 LEU A CA 1
ATOM 868 C C . LEU A 1 106 ? -6.27 -7.438 1.589 1 98.19 106 LEU A C 1
ATOM 870 O O . LEU A 1 106 ? -6.355 -6.57 2.465 1 98.19 106 LEU A O 1
ATOM 874 N N . ILE A 1 107 ? -5.309 -7.477 0.721 1 98.62 107 ILE A N 1
ATOM 875 C CA . ILE A 1 107 ? -4.301 -6.422 0.679 1 98.62 107 ILE A CA 1
ATOM 876 C C . ILE A 1 107 ? -4.969 -5.082 0.379 1 98.62 107 ILE A C 1
ATOM 878 O O . ILE A 1 107 ? -4.656 -4.07 1.011 1 98.62 107 ILE A O 1
ATOM 882 N N . LEU A 1 108 ? -5.914 -5.125 -0.541 1 98.62 108 LEU A N 1
ATOM 883 C CA . LEU A 1 108 ? -6.676 -3.912 -0.818 1 98.62 108 LEU A CA 1
ATOM 884 C C . LEU A 1 108 ? -7.449 -3.463 0.416 1 98.62 108 LEU A C 1
ATOM 886 O O . LEU A 1 108 ? -7.523 -2.266 0.705 1 98.62 108 LEU A O 1
ATOM 890 N N . ALA A 1 109 ? -8.008 -4.418 1.117 1 98.38 109 ALA A N 1
ATOM 891 C CA . ALA A 1 109 ? -8.688 -4.102 2.369 1 98.38 109 ALA A CA 1
ATOM 892 C C . ALA A 1 109 ? -7.727 -3.471 3.371 1 98.38 109 ALA A C 1
ATOM 894 O O . ALA A 1 109 ? -8.086 -2.516 4.066 1 98.38 109 ALA A O 1
ATOM 895 N N . GLY A 1 110 ? -6.539 -4.051 3.436 1 98.06 110 GLY A N 1
ATOM 896 C CA . GLY A 1 110 ? -5.52 -3.484 4.305 1 98.06 110 GLY A CA 1
ATOM 897 C C . GLY A 1 110 ? -5.16 -2.055 3.949 1 98.06 110 GLY A C 1
ATOM 898 O O . GLY A 1 110 ? -4.984 -1.215 4.832 1 98.06 110 GLY A O 1
ATOM 899 N N . MET A 1 111 ? -5.102 -1.833 2.701 1 98.12 111 MET A N 1
ATOM 900 C CA . MET A 1 111 ? -4.797 -0.478 2.248 1 98.12 111 MET A CA 1
ATOM 901 C C . MET A 1 111 ? -5.961 0.464 2.533 1 98.12 111 MET A C 1
ATOM 903 O O . MET A 1 111 ? -5.754 1.63 2.871 1 98.12 111 MET A O 1
ATOM 907 N N . SER A 1 112 ? -7.141 -0.005 2.344 1 97.81 112 SER A N 1
ATOM 908 C CA . SER A 1 112 ? -8.305 0.788 2.715 1 97.81 112 SER A CA 1
ATOM 909 C C . SER A 1 112 ? -8.297 1.122 4.203 1 97.81 112 SER A C 1
ATOM 911 O O . SER A 1 112 ? -8.68 2.225 4.598 1 97.81 112 SER A O 1
ATOM 913 N N . PHE A 1 113 ? -7.898 0.199 4.973 1 97.56 113 PHE A N 1
ATOM 914 C CA . PHE A 1 113 ? -7.77 0.414 6.41 1 97.56 113 PHE A CA 1
ATOM 915 C C . PHE A 1 113 ? -6.77 1.524 6.703 1 97.56 113 PHE A C 1
ATOM 917 O O . PHE A 1 113 ? -7.047 2.42 7.504 1 97.56 113 PHE A O 1
ATOM 924 N N . LEU A 1 114 ? -5.688 1.437 6.051 1 95.75 114 LEU A N 1
ATOM 925 C CA . LEU A 1 114 ? -4.668 2.469 6.191 1 95.75 114 LEU A CA 1
ATOM 926 C C . LEU A 1 114 ? -5.223 3.838 5.809 1 95.75 114 LEU A C 1
ATOM 928 O O . LEU A 1 114 ? -4.953 4.832 6.488 1 95.75 114 LEU A O 1
ATOM 932 N N . ASP A 1 115 ? -5.945 3.898 4.73 1 95 115 ASP A N 1
ATOM 933 C CA . ASP A 1 115 ? -6.562 5.133 4.258 1 95 115 ASP A CA 1
ATOM 934 C C . ASP A 1 115 ? -7.418 5.773 5.352 1 95 115 ASP A C 1
ATOM 936 O O . ASP A 1 115 ? -7.34 6.98 5.578 1 95 115 ASP A O 1
ATOM 940 N N . VAL A 1 116 ? -8.172 4.953 6.066 1 93.94 116 VAL A N 1
ATOM 941 C CA . VAL A 1 116 ? -9.07 5.453 7.098 1 93.94 116 VAL A CA 1
ATOM 942 C C . VAL A 1 116 ? -8.258 5.965 8.289 1 93.94 116 VAL A C 1
ATOM 944 O O . VAL A 1 116 ? -8.469 7.09 8.75 1 93.94 116 VAL A O 1
ATOM 947 N N . ILE A 1 117 ? -7.348 5.211 8.719 1 91.69 117 ILE A N 1
ATOM 948 C CA . ILE A 1 117 ? -6.578 5.543 9.914 1 91.69 117 ILE A CA 1
ATOM 949 C C . ILE A 1 117 ? -5.695 6.754 9.641 1 91.69 117 ILE A C 1
ATOM 951 O O . ILE A 1 117 ? -5.656 7.699 10.43 1 91.69 117 ILE A O 1
ATOM 955 N N . ALA A 1 118 ? -4.984 6.723 8.578 1 89.25 118 ALA A N 1
ATOM 956 C CA . ALA A 1 118 ? -4.102 7.828 8.227 1 89.25 118 ALA A CA 1
ATOM 957 C C . ALA A 1 118 ? -4.887 9.117 8.023 1 89.25 118 ALA A C 1
ATOM 959 O O . ALA A 1 118 ? -4.461 10.188 8.469 1 89.25 118 ALA A O 1
ATOM 960 N N . GLY A 1 119 ? -5.977 9.023 7.355 1 84.88 119 GLY A N 1
ATOM 961 C CA . GLY A 1 119 ? -6.809 10.195 7.152 1 84.88 119 GLY A CA 1
ATOM 962 C C . GLY A 1 119 ? -7.234 10.859 8.445 1 84.88 119 GLY A C 1
ATOM 963 O O . GLY A 1 119 ? -7.117 12.078 8.594 1 84.88 119 GLY A O 1
ATOM 964 N N . PHE A 1 120 ? -7.656 10.086 9.383 1 84.75 120 PHE A N 1
ATOM 965 C CA . PHE A 1 120 ? -8.078 10.602 10.688 1 84.75 120 PHE A CA 1
ATOM 966 C C . PHE A 1 120 ? -6.895 11.188 11.445 1 84.75 120 PHE A C 1
ATOM 968 O O . PHE A 1 120 ? -7.008 12.258 12.047 1 84.75 120 PHE A O 1
ATOM 975 N N . THR A 1 121 ? -5.82 10.516 11.367 1 85.31 121 THR A N 1
ATOM 976 C CA . THR A 1 121 ? -4.641 10.945 12.109 1 85.31 121 THR A CA 1
ATOM 977 C C . THR A 1 121 ? -4.129 12.281 11.586 1 85.31 121 THR A C 1
ATOM 979 O O . THR A 1 121 ? -3.814 13.18 12.367 1 85.31 121 THR A O 1
ATOM 982 N N . ILE A 1 122 ? -4.086 12.414 10.367 1 83.88 122 ILE A N 1
ATOM 983 C CA . ILE A 1 122 ? -3.588 13.625 9.734 1 83.88 122 ILE A CA 1
ATOM 984 C C . ILE A 1 122 ? -4.523 14.797 10.055 1 83.88 122 ILE A C 1
ATOM 986 O O . ILE A 1 122 ? -4.066 15.891 10.375 1 83.88 122 ILE A O 1
ATOM 990 N N . THR A 1 123 ? -5.816 14.555 9.969 1 79.5 123 THR A N 1
ATOM 991 C CA . THR A 1 123 ? -6.809 15.586 10.234 1 79.5 123 THR A CA 1
ATOM 992 C C . THR A 1 123 ? -6.746 16.031 11.688 1 79.5 123 THR A C 1
ATOM 994 O O . THR A 1 123 ? -6.801 17.234 11.977 1 79.5 123 THR A O 1
ATOM 997 N N . ILE A 1 124 ? -6.613 15.062 12.539 1 80.88 124 ILE A N 1
ATOM 998 C CA . ILE A 1 124 ? -6.543 15.375 13.961 1 80.88 124 ILE A CA 1
ATOM 999 C C . ILE A 1 124 ? -5.262 16.156 14.266 1 80.88 124 ILE A C 1
ATOM 1001 O O . ILE A 1 124 ? -5.277 17.125 15.016 1 80.88 124 ILE A O 1
ATOM 1005 N N . SER A 1 125 ? -4.195 15.734 13.703 1 80.19 125 SER A N 1
ATOM 1006 C CA . SER A 1 125 ? -2.92 16.406 13.914 1 80.19 125 SER A CA 1
ATOM 1007 C C . SER A 1 125 ? -2.969 17.844 13.414 1 80.19 125 SER A C 1
ATOM 1009 O O . SER A 1 125 ? -2.443 18.75 14.062 1 80.19 125 SER A O 1
ATOM 1011 N N . ALA A 1 126 ? -3.602 18.062 12.336 1 77 126 ALA A N 1
ATOM 1012 C CA . ALA A 1 126 ? -3.746 19.406 11.773 1 77 126 ALA A CA 1
ATOM 1013 C C . ALA A 1 126 ? -4.617 20.281 12.664 1 77 126 ALA A C 1
ATOM 1015 O O . ALA A 1 126 ? -4.316 21.469 12.883 1 77 126 ALA A O 1
ATOM 1016 N N . ALA A 1 127 ? -5.605 19.703 13.18 1 76.44 127 ALA A N 1
ATOM 1017 C CA . ALA A 1 127 ? -6.512 20.438 14.055 1 76.44 127 ALA A CA 1
ATOM 1018 C C . ALA A 1 127 ? -5.812 20.844 15.352 1 76.44 127 ALA A C 1
ATOM 1020 O O . ALA A 1 127 ? -6.004 21.969 15.844 1 76.44 127 ALA A O 1
ATOM 1021 N N . ARG A 1 128 ? -5.066 19.938 15.844 1 80.06 128 ARG A N 1
ATOM 1022 C CA . ARG A 1 128 ? -4.328 20.219 17.078 1 80.06 128 ARG A CA 1
ATOM 1023 C C . ARG A 1 128 ? -3.326 21.359 16.859 1 80.06 128 ARG A C 1
ATOM 1025 O O . ARG A 1 128 ? -3.162 22.219 17.734 1 80.06 128 ARG A O 1
ATOM 1032 N N . ARG A 1 129 ? -2.768 21.422 15.875 1 76.31 129 ARG A N 1
ATOM 1033 C CA . ARG A 1 129 ? -1.8 22.469 15.539 1 76.31 129 ARG A CA 1
ATOM 1034 C C . ARG A 1 129 ? -2.484 23.812 15.375 1 76.31 129 ARG A C 1
ATOM 1036 O O . ARG A 1 129 ? -1.956 24.844 15.805 1 76.31 129 ARG A O 1
ATOM 1043 N N . ASP A 1 130 ? -3.605 23.766 14.758 1 76.12 130 ASP A N 1
ATOM 1044 C CA . ASP A 1 130 ? -4.383 24.984 14.602 1 76.12 130 ASP A CA 1
ATOM 1045 C C . ASP A 1 130 ? -4.754 25.578 15.961 1 76.12 130 ASP A C 1
ATOM 1047 O O . ASP A 1 130 ? -4.707 26.797 16.141 1 76.12 130 ASP A O 1
ATOM 1051 N N . LEU A 1 131 ? -5.047 24.75 16.812 1 78.44 131 LEU A N 1
ATOM 1052 C CA . LEU A 1 131 ? -5.473 25.188 18.125 1 78.44 131 LEU A CA 1
ATOM 1053 C C . LEU A 1 131 ? -4.289 25.719 18.938 1 78.44 131 LEU A C 1
ATOM 1055 O O . LEU A 1 131 ? -4.426 26.688 19.688 1 78.44 131 LEU A O 1
ATOM 1059 N N . SER A 1 132 ? -3.17 25.062 18.828 1 75.44 132 SER A N 1
ATOM 1060 C CA . SER A 1 132 ? -1.981 25.453 19.578 1 75.44 132 SER A CA 1
ATOM 1061 C C . SER A 1 132 ? -1.439 26.797 19.125 1 75.44 132 SER A C 1
ATOM 1063 O O . SER A 1 132 ? -0.916 27.578 19.922 1 75.44 132 SER A O 1
ATOM 1065 N N . LEU A 1 133 ? -1.5 27.156 17.922 1 71.19 133 LEU A N 1
ATOM 1066 C CA . LEU A 1 133 ? -0.968 28.391 17.359 1 71.19 133 LEU A CA 1
ATOM 1067 C C . LEU A 1 133 ? -1.99 29.516 17.469 1 71.19 133 LEU A C 1
ATOM 1069 O O . LEU A 1 133 ? -1.62 30.703 17.562 1 71.19 133 LEU A O 1
ATOM 1073 N N . GLY A 1 134 ? -3.193 29.156 17.25 1 64.31 134 GLY A N 1
ATOM 1074 C CA . GLY A 1 134 ? -4.219 30.172 17.422 1 64.31 134 GLY A CA 1
ATOM 1075 C C . GLY A 1 134 ? -4.375 30.625 18.859 1 64.31 134 GLY A C 1
ATOM 1076 O O . GLY A 1 134 ? -4.809 31.75 19.125 1 64.31 134 GLY A O 1
ATOM 1077 N N . GLY A 1 135 ? -4.215 29.797 19.859 1 55.25 135 GLY A N 1
ATOM 1078 C CA . GLY A 1 135 ? -4.344 30.234 21.234 1 55.25 135 GLY A CA 1
ATOM 1079 C C . GLY A 1 135 ? -3.199 31.125 21.688 1 55.25 135 GLY A C 1
ATOM 1080 O O . GLY A 1 135 ? -3.256 31.719 22.766 1 55.25 135 GLY A O 1
ATOM 1081 N N . LYS A 1 136 ? -2.018 31.141 21.172 1 53.38 136 LYS A N 1
ATOM 1082 C CA . LYS A 1 136 ? -0.907 31.984 21.594 1 53.38 136 LYS A CA 1
ATOM 1083 C C . LYS A 1 136 ? -1.039 33.406 21.031 1 53.38 136 LYS A C 1
ATOM 1085 O O . LYS A 1 136 ? -0.172 34.25 21.25 1 53.38 136 LYS A O 1
ATOM 1090 N N . GLY A 1 137 ? -1.987 33.812 20.312 1 43 137 GLY A N 1
ATOM 1091 C CA . GLY A 1 137 ? -2.221 35.25 20.109 1 43 137 GLY A CA 1
ATOM 1092 C C . GLY A 1 137 ? -3.119 35.844 21.156 1 43 137 GLY A C 1
ATOM 1093 O O . GLY A 1 137 ? -3.822 35.156 21.875 1 43 137 GLY A O 1
ATOM 1094 N N . MET B 1 1 ? 15.328 6.973 22.641 1 43.53 1 MET B N 1
ATOM 1095 C CA . MET B 1 1 ? 15.055 5.73 21.922 1 43.53 1 MET B CA 1
ATOM 1096 C C . MET B 1 1 ? 14.023 5.949 20.828 1 43.53 1 MET B C 1
ATOM 1098 O O . MET B 1 1 ? 14.195 5.477 19.703 1 43.53 1 MET B O 1
ATOM 1102 N N . LEU B 1 2 ? 12.977 6.758 21.078 1 52.91 2 LEU B N 1
ATOM 1103 C CA . LEU B 1 2 ? 11.875 7.078 20.188 1 52.91 2 LEU B CA 1
ATOM 1104 C C . LEU B 1 2 ? 12.352 7.965 19.047 1 52.91 2 LEU B C 1
ATOM 1106 O O . LEU B 1 2 ? 11.891 7.816 17.906 1 52.91 2 LEU B O 1
ATOM 1110 N N . LYS B 1 3 ? 13.516 8.664 19.359 1 60.72 3 LYS B N 1
ATOM 1111 C CA . LYS B 1 3 ? 14.039 9.555 18.344 1 60.72 3 LYS B CA 1
ATOM 1112 C C . LYS B 1 3 ? 14.789 8.773 17.266 1 60.72 3 LYS B C 1
ATOM 1114 O O . LYS B 1 3 ? 14.742 9.133 16.078 1 60.72 3 LYS B O 1
ATOM 1119 N N . THR B 1 4 ? 15.398 7.691 17.781 1 60.03 4 THR B N 1
ATOM 1120 C CA . THR B 1 4 ? 16.125 6.867 16.812 1 60.03 4 THR B CA 1
ATOM 1121 C C . THR B 1 4 ? 15.148 6.172 15.867 1 60.03 4 THR B C 1
ATOM 1123 O O . THR B 1 4 ? 15.414 6.059 14.672 1 60.03 4 THR B O 1
ATOM 1126 N N . LEU B 1 5 ? 14.062 5.711 16.359 1 64.62 5 LEU B N 1
ATOM 1127 C CA . LEU B 1 5 ? 13.062 5.043 15.531 1 64.62 5 LEU B CA 1
ATOM 1128 C C . LEU B 1 5 ? 12.461 6.012 14.516 1 64.62 5 LEU B C 1
ATOM 1130 O O . LEU B 1 5 ? 12.016 5.602 13.445 1 64.62 5 LEU B O 1
ATOM 1134 N N . GLN B 1 6 ? 12.617 7.148 14.922 1 72.75 6 GLN B N 1
ATOM 1135 C CA . GLN B 1 6 ? 12.078 8.18 14.039 1 72.75 6 GLN B CA 1
ATOM 1136 C C . GLN B 1 6 ? 13.016 8.445 12.867 1 72.75 6 GLN B C 1
ATOM 1138 O O . GLN B 1 6 ? 12.586 8.906 11.812 1 72.75 6 GLN B O 1
ATOM 1143 N N . LEU B 1 7 ? 14.305 8.055 13.086 1 75.5 7 LEU B N 1
ATOM 1144 C CA . LEU B 1 7 ? 15.297 8.367 12.062 1 75.5 7 LEU B CA 1
ATOM 1145 C C . LEU B 1 7 ? 15.477 7.195 11.102 1 75.5 7 LEU B C 1
ATOM 1147 O O . LEU B 1 7 ? 15.984 7.371 9.992 1 75.5 7 LEU B O 1
ATOM 1151 N N . VAL B 1 8 ? 14.961 6.16 11.461 1 86.12 8 VAL B N 1
ATOM 1152 C CA . VAL B 1 8 ? 15.188 4.98 10.633 1 86.12 8 VAL B CA 1
ATOM 1153 C C . VAL B 1 8 ? 14 4.762 9.695 1 86.12 8 VAL B C 1
ATOM 1155 O O . VAL B 1 8 ? 12.883 4.504 10.156 1 86.12 8 VAL B O 1
ATOM 1158 N N . PRO B 1 9 ? 14.273 4.863 8.398 1 92.81 9 PRO B N 1
ATOM 1159 C CA . PRO B 1 9 ? 13.188 4.523 7.477 1 92.81 9 PRO B CA 1
ATOM 1160 C C . PRO B 1 9 ? 12.805 3.047 7.543 1 92.81 9 PRO B C 1
ATOM 1162 O O . PRO B 1 9 ? 13.617 2.176 7.246 1 92.81 9 PRO B O 1
ATOM 1165 N N . LEU B 1 10 ? 11.664 2.812 7.906 1 95.94 10 LEU B N 1
ATOM 1166 C CA . LEU B 1 10 ? 11.219 1.441 8.133 1 95.94 10 LEU B CA 1
ATOM 1167 C C . LEU B 1 10 ? 11.219 0.65 6.828 1 95.94 10 LEU B C 1
ATOM 1169 O O . LEU B 1 10 ? 11.406 -0.569 6.836 1 95.94 10 LEU B O 1
ATOM 1173 N N . PHE B 1 11 ? 10.992 1.266 5.719 1 97.81 11 PHE B N 1
ATOM 1174 C CA . PHE B 1 11 ? 11.102 0.572 4.441 1 97.81 11 PHE B CA 1
ATOM 1175 C C . PHE B 1 11 ? 12.531 0.118 4.188 1 97.81 11 PHE B C 1
ATOM 1177 O O . PHE B 1 11 ? 12.766 -0.835 3.441 1 97.81 11 PHE B O 1
ATOM 1184 N N . GLY B 1 12 ? 13.492 0.879 4.703 1 97.5 12 GLY B N 1
ATOM 1185 C CA . GLY B 1 12 ? 14.867 0.39 4.668 1 97.5 12 GLY B CA 1
ATOM 1186 C C . GLY B 1 12 ? 15.055 -0.916 5.414 1 97.5 12 GLY B C 1
ATOM 1187 O O . GLY B 1 12 ? 15.75 -1.814 4.941 1 97.5 12 GLY B O 1
ATOM 1188 N N . VAL B 1 13 ? 14.422 -0.959 6.543 1 97.19 13 VAL B N 1
ATOM 1189 C CA . VAL B 1 13 ? 14.461 -2.189 7.328 1 97.19 13 VAL B CA 1
ATOM 1190 C C . VAL B 1 13 ? 13.844 -3.332 6.527 1 97.19 13 VAL B C 1
ATOM 1192 O O . VAL B 1 13 ? 14.406 -4.43 6.465 1 97.19 13 VAL B O 1
ATOM 1195 N N . LEU B 1 14 ? 12.727 -3.09 5.918 1 98 14 LEU B N 1
ATOM 1196 C CA . LEU B 1 14 ? 12.07 -4.105 5.105 1 98 14 LEU B CA 1
ATOM 1197 C C . LEU B 1 14 ? 12.953 -4.527 3.938 1 98 14 LEU B C 1
ATOM 1199 O O . LEU B 1 14 ? 12.961 -5.699 3.551 1 98 14 LEU B O 1
ATOM 1203 N N . PHE B 1 15 ? 13.68 -3.588 3.379 1 98.5 15 PHE B N 1
ATOM 1204 C CA . PHE B 1 15 ? 14.625 -3.889 2.314 1 98.5 15 PHE B CA 1
ATOM 1205 C C . PHE B 1 15 ? 15.688 -4.871 2.799 1 98.5 15 PHE B C 1
ATOM 1207 O O . PHE B 1 15 ? 15.977 -5.863 2.125 1 98.5 15 PHE B O 1
ATOM 1214 N N . VAL B 1 16 ? 16.219 -4.582 3.941 1 98.19 16 VAL B N 1
ATOM 1215 C CA . VAL B 1 16 ? 17.281 -5.422 4.5 1 98.19 16 VAL B CA 1
ATOM 1216 C C . VAL B 1 16 ? 16.719 -6.812 4.809 1 98.19 16 VAL B C 1
ATOM 1218 O O . VAL B 1 16 ? 17.391 -7.82 4.555 1 98.19 16 VAL B O 1
ATOM 1221 N N . VAL B 1 17 ? 15.555 -6.844 5.363 1 98.12 17 VAL B N 1
ATOM 1222 C CA . VAL B 1 17 ? 14.906 -8.117 5.652 1 98.12 17 VAL B CA 1
ATOM 1223 C C . VAL B 1 17 ? 14.758 -8.922 4.363 1 98.12 17 VAL B C 1
ATOM 1225 O O . VAL B 1 17 ? 15.07 -10.117 4.328 1 98.12 17 VAL B O 1
ATOM 1228 N N . TYR B 1 18 ? 14.258 -8.312 3.297 1 98.56 18 TYR B N 1
ATOM 1229 C CA . TYR B 1 18 ? 14.125 -8.977 2.008 1 98.56 18 TYR B CA 1
ATOM 1230 C C . TYR B 1 18 ? 15.484 -9.461 1.503 1 98.56 18 TYR B C 1
ATOM 1232 O O . TYR B 1 18 ? 15.617 -10.594 1.037 1 98.56 18 TYR B O 1
ATOM 1240 N N . TRP B 1 19 ? 16.5 -8.602 1.607 1 98.06 19 TRP B N 1
ATOM 1241 C CA . TRP B 1 19 ? 17.844 -8.922 1.121 1 98.06 19 TRP B CA 1
ATOM 1242 C C . TRP B 1 19 ? 18.438 -10.094 1.891 1 98.06 19 TRP B C 1
ATOM 1244 O O . TRP B 1 19 ? 19.078 -10.977 1.302 1 98.06 19 TRP B O 1
ATOM 1254 N N . LEU B 1 20 ? 18.188 -10.062 3.197 1 98.25 20 LEU B N 1
ATOM 1255 C CA . LEU B 1 20 ? 18.672 -11.18 4.008 1 98.25 20 LEU B CA 1
ATOM 1256 C C . LEU B 1 20 ? 18 -12.484 3.576 1 98.25 20 LEU B C 1
ATOM 1258 O O . LEU B 1 20 ? 18.641 -13.539 3.541 1 98.25 20 LEU B O 1
ATOM 1262 N N . ALA B 1 21 ? 16.734 -12.438 3.264 1 98.12 21 ALA B N 1
ATOM 1263 C CA . ALA B 1 21 ? 16.031 -13.609 2.758 1 98.12 21 ALA B CA 1
ATOM 1264 C C . ALA B 1 21 ? 16.625 -14.086 1.438 1 98.12 21 ALA B C 1
ATOM 1266 O O . ALA B 1 21 ? 16.688 -15.289 1.174 1 98.12 21 ALA B O 1
ATOM 1267 N N . VAL B 1 22 ? 17.047 -13.18 0.623 1 97.81 22 VAL B N 1
ATOM 1268 C CA . VAL B 1 22 ? 17.719 -13.516 -0.636 1 97.81 22 VAL B CA 1
ATOM 1269 C C . VAL B 1 22 ? 19.031 -14.219 -0.354 1 97.81 22 VAL B C 1
ATOM 1271 O O . VAL B 1 22 ? 19.359 -15.227 -0.982 1 97.81 22 VAL B O 1
ATOM 1274 N N . LYS B 1 23 ? 19.812 -13.734 0.612 1 97.44 23 LYS B N 1
ATOM 1275 C CA . LYS B 1 23 ? 21.141 -14.258 0.926 1 97.44 23 LYS B CA 1
ATOM 1276 C C . LYS B 1 23 ? 21.062 -15.695 1.433 1 97.44 23 LYS B C 1
ATOM 1278 O O . LYS B 1 23 ? 21.969 -16.484 1.207 1 97.44 23 LYS B O 1
ATOM 1283 N N . VAL B 1 24 ? 19.922 -16.016 2.066 1 97.31 24 VAL B N 1
ATOM 1284 C CA . VAL B 1 24 ? 19.797 -17.359 2.609 1 97.31 24 VAL B CA 1
ATOM 1285 C C . VAL B 1 24 ? 19.062 -18.25 1.619 1 97.31 24 VAL B C 1
ATOM 1287 O O . VAL B 1 24 ? 18.688 -19.391 1.95 1 97.31 24 VAL B O 1
ATOM 1290 N N . GLY B 1 25 ? 18.688 -17.781 0.44 1 96.06 25 GLY B N 1
ATOM 1291 C CA . GLY B 1 25 ? 18.109 -18.578 -0.637 1 96.06 25 GLY B CA 1
ATOM 1292 C C . GLY B 1 25 ? 16.609 -18.719 -0.522 1 96.06 25 GLY B C 1
ATOM 1293 O O . GLY B 1 25 ? 16.016 -19.594 -1.153 1 96.06 25 GLY B O 1
ATOM 1294 N N . PHE B 1 26 ? 16.062 -17.906 0.264 1 96.94 26 PHE B N 1
ATOM 1295 C CA . PHE B 1 26 ? 14.617 -17.984 0.494 1 96.94 26 PHE B CA 1
ATOM 1296 C C . PHE B 1 26 ? 13.859 -17.203 -0.574 1 96.94 26 PHE B C 1
ATOM 1298 O O . PHE B 1 26 ? 12.875 -17.703 -1.126 1 96.94 26 PHE B O 1
ATOM 1305 N N . PHE B 1 27 ? 14.273 -16.047 -0.826 1 96.75 27 PHE B N 1
ATOM 1306 C CA . PHE B 1 27 ? 13.703 -15.242 -1.897 1 96.75 27 PHE B CA 1
ATOM 1307 C C . PHE B 1 27 ? 14.648 -15.18 -3.09 1 96.75 27 PHE B C 1
ATOM 1309 O O . PHE B 1 27 ? 15.859 -15.367 -2.938 1 96.75 27 PHE B O 1
ATOM 1316 N N . PRO B 1 28 ? 14.039 -15.109 -4.242 1 96.06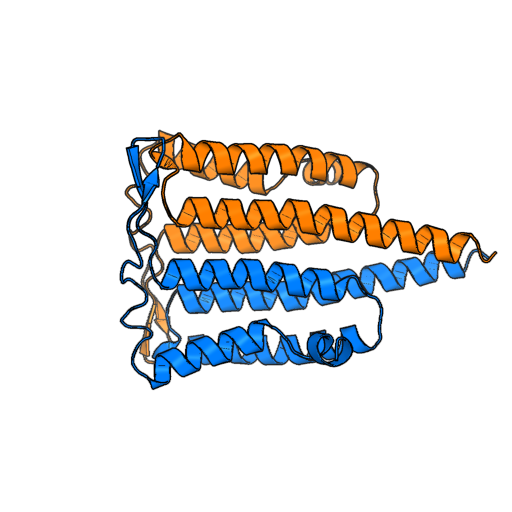 28 PRO B N 1
ATOM 1317 C CA . PRO B 1 28 ? 12.633 -14.93 -4.613 1 96.06 28 PRO B CA 1
ATOM 1318 C C . PRO B 1 28 ? 11.922 -16.266 -4.855 1 96.06 28 PRO B C 1
ATOM 1320 O O . PRO B 1 28 ? 10.711 -16.281 -5.109 1 96.06 28 PRO B O 1
ATOM 1323 N N . GLU B 1 29 ? 12.539 -17.391 -4.703 1 95.31 29 GLU B N 1
ATOM 1324 C CA . GLU B 1 29 ? 12.039 -18.703 -5.07 1 95.31 29 GLU B CA 1
ATOM 1325 C C . GLU B 1 29 ? 10.797 -19.062 -4.262 1 95.31 29 GLU B C 1
ATOM 1327 O O . GLU B 1 29 ? 9.883 -19.719 -4.777 1 95.31 29 GLU B O 1
ATOM 1332 N N . LYS B 1 30 ? 10.789 -18.609 -3.059 1 96.88 30 LYS B N 1
ATOM 1333 C CA . LYS B 1 30 ? 9.711 -19.031 -2.172 1 96.88 30 LYS B CA 1
ATOM 1334 C C . LYS B 1 30 ? 8.617 -17.969 -2.072 1 96.88 30 LYS B C 1
ATOM 1336 O O . LYS B 1 30 ? 7.664 -18.125 -1.306 1 96.88 30 LYS B O 1
ATOM 1341 N N . LEU B 1 31 ? 8.664 -16.969 -2.836 1 97.38 31 LEU B N 1
ATOM 1342 C CA . LEU B 1 31 ? 7.672 -15.898 -2.787 1 97.38 31 LEU B CA 1
ATOM 1343 C C . LEU B 1 31 ? 6.277 -16.438 -3.086 1 97.38 31 LEU B C 1
ATOM 1345 O O . LEU B 1 31 ? 5.293 -15.969 -2.51 1 97.38 31 LEU B O 1
ATOM 1349 N N . ASN B 1 32 ? 6.211 -17.453 -3.928 1 96.25 32 ASN B N 1
ATOM 1350 C CA . ASN B 1 32 ? 4.914 -17.969 -4.348 1 96.25 32 ASN B CA 1
ATOM 1351 C C . ASN B 1 32 ? 4.492 -19.172 -3.512 1 96.25 32 ASN B C 1
ATOM 1353 O O . ASN B 1 32 ? 3.41 -19.734 -3.717 1 96.25 32 ASN B O 1
ATOM 1357 N N . ASN B 1 33 ? 5.363 -19.547 -2.578 1 97.62 33 ASN B N 1
ATOM 1358 C CA . ASN B 1 33 ? 4.992 -20.641 -1.682 1 97.62 33 ASN B CA 1
ATOM 1359 C C . ASN B 1 33 ? 3.908 -20.203 -0.695 1 97.62 33 ASN B C 1
ATOM 1361 O O . ASN B 1 33 ? 3.953 -19.094 -0.162 1 97.62 33 ASN B O 1
ATOM 1365 N N . VAL B 1 34 ? 2.986 -21.125 -0.509 1 97.62 34 VAL B N 1
ATOM 1366 C CA . VAL B 1 34 ? 1.878 -20.875 0.405 1 97.62 34 VAL B CA 1
ATOM 1367 C C . VAL B 1 34 ? 2.383 -20.875 1.847 1 97.62 34 VAL B C 1
ATOM 1369 O O . VAL B 1 34 ? 3.186 -21.734 2.223 1 97.62 34 VAL B O 1
ATOM 1372 N N . LEU B 1 35 ? 1.984 -19.875 2.543 1 97.12 35 LEU B N 1
ATOM 1373 C CA . LEU B 1 35 ? 2.398 -19.734 3.936 1 97.12 35 LEU B CA 1
ATOM 1374 C C . LEU B 1 35 ? 1.555 -20.625 4.844 1 97.12 35 LEU B C 1
ATOM 1376 O O . LEU B 1 35 ? 2.092 -21.344 5.695 1 97.12 35 LEU B O 1
ATOM 1380 N N . PHE B 1 36 ? 0.222 -20.578 4.676 1 96.38 36 PHE B N 1
ATOM 1381 C CA . PHE B 1 36 ? -0.738 -21.391 5.414 1 96.38 36 PHE B CA 1
ATOM 1382 C C . PHE B 1 36 ? -2.098 -21.391 4.727 1 96.38 36 PHE B C 1
ATOM 1384 O O . PHE B 1 36 ? -2.277 -20.719 3.705 1 96.38 36 PHE B O 1
ATOM 1391 N N . HIS B 1 37 ? -2.982 -22.281 5.211 1 96 37 HIS B N 1
ATOM 1392 C CA . HIS B 1 37 ? -4.359 -22.359 4.73 1 96 37 HIS B CA 1
ATOM 1393 C C . HIS B 1 37 ? -5.344 -21.953 5.824 1 96 37 HIS B C 1
ATOM 1395 O O . HIS B 1 37 ? -5.172 -22.328 6.988 1 96 37 HIS B O 1
ATOM 1401 N N . MET B 1 38 ? -6.277 -21.078 5.453 1 95.12 38 MET B N 1
ATOM 1402 C CA . MET B 1 38 ? -7.324 -20.703 6.398 1 95.12 38 MET B CA 1
ATOM 1403 C C . MET B 1 38 ? -8.703 -20.766 5.742 1 95.12 38 MET B C 1
ATOM 1405 O O . MET B 1 38 ? -8.898 -20.219 4.652 1 95.12 38 MET B O 1
ATOM 1409 N N . ARG B 1 39 ? -9.609 -21.469 6.441 1 96.06 39 ARG B N 1
ATOM 1410 C CA . ARG B 1 39 ? -10.984 -21.516 5.953 1 96.06 39 ARG B CA 1
ATOM 1411 C C . ARG B 1 39 ? -11.758 -20.266 6.371 1 96.06 39 ARG B C 1
ATOM 1413 O O . ARG B 1 39 ? -11.758 -19.906 7.547 1 96.06 39 ARG B O 1
ATOM 1420 N N . LEU B 1 40 ? -12.383 -19.656 5.441 1 96.19 40 LEU B N 1
ATOM 1421 C CA . LEU B 1 40 ? -13.148 -18.438 5.691 1 96.19 40 LEU B CA 1
ATOM 1422 C C . LEU B 1 40 ? -14.617 -18.75 5.934 1 96.19 40 LEU B C 1
ATOM 1424 O O . LEU B 1 40 ? -15.07 -19.859 5.648 1 96.19 40 LEU B O 1
ATOM 1428 N N . PRO B 1 41 ? -15.297 -17.781 6.539 1 94.31 41 PRO B N 1
ATOM 1429 C CA . PRO B 1 41 ? -16.734 -18 6.77 1 94.31 41 PRO B CA 1
ATOM 1430 C C . PRO B 1 41 ? -17.5 -18.297 5.484 1 94.31 41 PRO B C 1
ATOM 1432 O O . PRO B 1 41 ? -18.516 -18.984 5.516 1 94.31 41 PRO B O 1
ATOM 1435 N N . SER B 1 42 ? -17.047 -17.906 4.363 1 90.81 42 SER B N 1
ATOM 1436 C CA . SER B 1 42 ? -17.672 -18.156 3.068 1 90.81 42 SER B CA 1
ATOM 1437 C C . SER B 1 42 ? -17.531 -19.609 2.65 1 90.81 42 SER B C 1
ATOM 1439 O O . SER B 1 42 ? -18.188 -20.062 1.721 1 90.81 42 SER B O 1
ATOM 1441 N N . GLY B 1 43 ? -16.516 -20.312 3.35 1 92.38 43 GLY B N 1
ATOM 1442 C CA . GLY B 1 43 ? -16.172 -21.672 2.951 1 92.38 43 GLY B CA 1
ATOM 1443 C C . GLY B 1 43 ? -14.938 -21.734 2.064 1 92.38 43 GLY B C 1
ATOM 1444 O O . GLY B 1 43 ? -14.344 -22.797 1.901 1 92.38 43 GLY B O 1
ATOM 1445 N N . SER B 1 44 ? -14.578 -20.609 1.56 1 90.81 44 SER B N 1
ATOM 1446 C CA . SER B 1 44 ? -13.391 -20.547 0.713 1 90.81 44 SER B CA 1
ATOM 1447 C C . SER B 1 44 ? -12.117 -20.719 1.534 1 90.81 44 SER B C 1
ATOM 1449 O O . SER B 1 44 ? -12.094 -20.438 2.73 1 90.81 44 SER B O 1
ATOM 1451 N N . ILE B 1 45 ? -11.078 -21.266 0.844 1 94.94 45 ILE B N 1
ATOM 1452 C CA . ILE B 1 45 ? -9.797 -21.438 1.513 1 94.94 45 ILE B CA 1
ATOM 1453 C C . ILE B 1 45 ? -8.836 -20.328 1.09 1 94.94 45 ILE B C 1
ATOM 1455 O O . ILE B 1 45 ? -8.555 -20.156 -0.098 1 94.94 45 ILE B O 1
ATOM 1459 N N . TRP B 1 46 ? -8.461 -19.562 2.02 1 95.69 46 TRP B N 1
ATOM 1460 C CA . TRP B 1 46 ? -7.469 -18.516 1.782 1 95.69 46 TRP B CA 1
ATOM 1461 C C . TRP B 1 46 ? -6.055 -19.078 1.944 1 95.69 46 TRP B C 1
ATOM 1463 O O . TRP B 1 46 ? -5.711 -19.609 2.998 1 95.69 46 TRP B O 1
ATOM 1473 N N . LYS B 1 47 ? -5.234 -18.891 0.922 1 96.69 47 LYS B N 1
ATOM 1474 C CA . LYS B 1 47 ? -3.871 -19.422 0.87 1 96.69 47 LYS B CA 1
ATOM 1475 C C . LYS B 1 47 ? -2.865 -18.297 0.595 1 96.69 47 LYS B C 1
ATOM 1477 O O . LYS B 1 47 ? -2.348 -18.188 -0.518 1 96.69 47 LYS B O 1
ATOM 1482 N N . PRO B 1 48 ? -2.523 -17.531 1.608 1 97.06 48 PRO B N 1
ATOM 1483 C CA . PRO B 1 48 ? -1.545 -16.469 1.393 1 97.06 48 PRO B CA 1
ATOM 1484 C C . PRO B 1 48 ? -0.142 -17 1.109 1 97.06 48 PRO B C 1
ATOM 1486 O O . PRO B 1 48 ? 0.251 -18.031 1.655 1 97.06 48 PRO B O 1
ATOM 1489 N N . THR B 1 49 ? 0.538 -16.344 0.199 1 98.31 49 THR B N 1
ATOM 1490 C CA . THR B 1 49 ? 1.921 -16.688 -0.114 1 98.31 49 THR B CA 1
ATOM 1491 C C . THR B 1 49 ? 2.889 -15.812 0.687 1 98.31 49 THR B C 1
ATOM 1493 O O . THR B 1 49 ? 2.473 -14.859 1.344 1 98.31 49 THR B O 1
ATOM 1496 N N . TRP B 1 50 ? 4.137 -16.203 0.667 1 97.88 50 TRP B N 1
ATOM 1497 C CA . TRP B 1 50 ? 5.172 -15.391 1.298 1 97.88 50 TRP B CA 1
ATOM 1498 C C . TRP B 1 50 ? 5.215 -13.992 0.685 1 97.88 50 TRP B C 1
ATOM 1500 O O . TRP B 1 50 ? 5.492 -13.016 1.379 1 97.88 50 TRP B O 1
ATOM 1510 N N . GLY B 1 51 ? 4.945 -13.906 -0.647 1 98.19 51 GLY B N 1
ATOM 1511 C CA . GLY B 1 51 ? 4.859 -12.609 -1.305 1 98.19 51 GLY B CA 1
ATOM 1512 C C . GLY B 1 51 ? 3.736 -11.742 -0.768 1 98.19 51 GLY B C 1
ATOM 1513 O O . GLY B 1 51 ? 3.924 -10.547 -0.537 1 98.19 51 GLY B O 1
ATOM 1514 N N . ASP B 1 52 ? 2.586 -12.375 -0.581 1 98.25 52 ASP B N 1
ATOM 1515 C CA . ASP B 1 52 ? 1.453 -11.664 -0 1 98.25 52 ASP B CA 1
ATOM 1516 C C . ASP B 1 52 ? 1.8 -11.117 1.382 1 98.25 52 ASP B C 1
ATOM 1518 O O . ASP B 1 52 ? 1.441 -9.984 1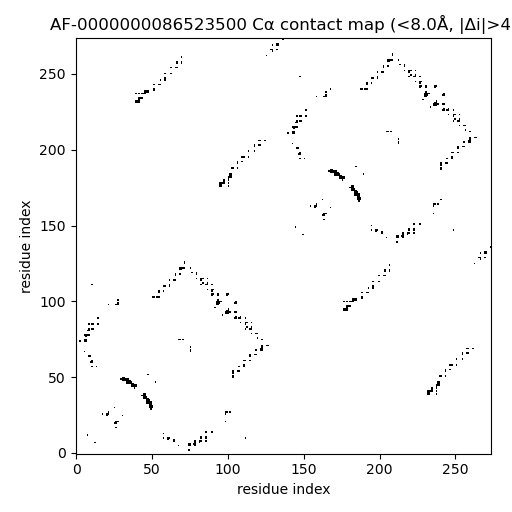.713 1 98.25 52 ASP B O 1
ATOM 1522 N N . PHE B 1 53 ? 2.477 -11.969 2.111 1 98.19 53 PHE B N 1
ATOM 1523 C CA . PHE B 1 53 ? 2.875 -11.586 3.461 1 98.19 53 PHE B CA 1
ATOM 1524 C C . PHE B 1 53 ? 3.803 -10.375 3.43 1 98.19 53 PHE B C 1
ATOM 1526 O O . PHE B 1 53 ? 3.623 -9.43 4.203 1 98.19 53 PHE B O 1
ATOM 1533 N N . MET B 1 54 ? 4.777 -10.414 2.602 1 98.31 54 MET B N 1
ATOM 1534 C CA . MET B 1 54 ? 5.723 -9.305 2.482 1 98.31 54 MET B CA 1
ATOM 1535 C C . MET B 1 54 ? 5.004 -8.016 2.105 1 98.31 54 MET B C 1
ATOM 1537 O O . MET B 1 54 ? 5.309 -6.949 2.648 1 98.31 54 MET B O 1
ATOM 1541 N N . ILE B 1 55 ? 4.039 -8.094 1.21 1 98.69 55 ILE B N 1
ATOM 1542 C CA . ILE B 1 55 ? 3.297 -6.914 0.764 1 98.69 55 ILE B CA 1
ATOM 1543 C C . ILE B 1 55 ? 2.455 -6.367 1.914 1 98.69 55 ILE B C 1
ATOM 1545 O O . ILE B 1 55 ? 2.395 -5.156 2.125 1 98.69 55 ILE B O 1
ATOM 1549 N N . LEU B 1 56 ? 1.86 -7.262 2.656 1 98.38 56 LEU B N 1
ATOM 1550 C CA . LEU B 1 56 ? 1.076 -6.836 3.811 1 98.38 56 LEU B CA 1
ATOM 1551 C C . LEU B 1 56 ? 1.958 -6.141 4.84 1 98.38 56 LEU B C 1
ATOM 1553 O O . LEU B 1 56 ? 1.542 -5.156 5.457 1 98.38 56 LEU B O 1
ATOM 1557 N N . MET B 1 57 ? 3.166 -6.652 5.02 1 98.06 57 MET B N 1
ATOM 1558 C CA . MET B 1 57 ? 4.125 -5.992 5.902 1 98.06 57 MET B CA 1
ATOM 1559 C C . MET B 1 57 ? 4.473 -4.602 5.379 1 98.06 57 MET B C 1
ATOM 1561 O O . MET B 1 57 ? 4.684 -3.674 6.164 1 98.06 57 MET B O 1
ATOM 1565 N N . GLY B 1 58 ? 4.562 -4.492 4.062 1 98.38 58 GLY B N 1
ATOM 1566 C CA . GLY B 1 58 ? 4.773 -3.184 3.459 1 98.38 58 GLY B CA 1
ATOM 1567 C C . GLY B 1 58 ? 3.668 -2.195 3.777 1 98.38 58 GLY B C 1
ATOM 1568 O O . GLY B 1 58 ? 3.938 -1.037 4.098 1 98.38 58 GLY B O 1
ATOM 1569 N N . VAL B 1 59 ? 2.459 -2.674 3.746 1 97.44 59 VAL B N 1
ATOM 1570 C CA . VAL B 1 59 ? 1.312 -1.83 4.066 1 97.44 59 VAL B CA 1
ATOM 1571 C C . VAL B 1 59 ? 1.392 -1.377 5.52 1 97.44 59 VAL B C 1
ATOM 1573 O O . VAL B 1 59 ? 1.21 -0.194 5.82 1 97.44 59 VAL B O 1
ATOM 1576 N N . LEU B 1 60 ? 1.696 -2.285 6.395 1 96.38 60 LEU B N 1
ATOM 1577 C CA . LEU B 1 60 ? 1.823 -1.965 7.809 1 96.38 60 LEU B CA 1
ATOM 1578 C C . LEU B 1 60 ? 2.953 -0.966 8.039 1 96.38 60 LEU B C 1
ATOM 1580 O O . LEU B 1 60 ? 2.801 -0.019 8.82 1 96.38 60 LEU B O 1
ATOM 1584 N N . THR B 1 61 ? 4.039 -1.215 7.387 1 96.69 61 THR B N 1
ATOM 1585 C CA . THR B 1 61 ? 5.184 -0.319 7.48 1 96.69 61 THR B CA 1
ATOM 1586 C C . THR B 1 61 ? 4.809 1.089 7.027 1 96.69 61 THR B C 1
ATOM 1588 O O . THR B 1 61 ? 5.199 2.074 7.656 1 96.69 61 THR B O 1
ATOM 1591 N N . LEU B 1 62 ? 4.055 1.15 5.961 1 95.19 62 LEU B N 1
ATOM 1592 C CA . LEU B 1 62 ? 3.607 2.439 5.445 1 95.19 62 LEU B CA 1
ATOM 1593 C C . LEU B 1 62 ? 2.773 3.182 6.488 1 95.19 62 LEU B C 1
ATOM 1595 O O . LEU B 1 62 ? 2.891 4.398 6.629 1 95.19 62 LEU B O 1
ATOM 1599 N N . TYR B 1 63 ? 2.002 2.463 7.203 1 92.19 63 TYR B N 1
ATOM 1600 C CA . TYR B 1 63 ? 1.169 3.07 8.234 1 92.19 63 TYR B CA 1
ATOM 1601 C C . TYR B 1 63 ? 2.023 3.754 9.297 1 92.19 63 TYR B C 1
ATOM 1603 O O . TYR B 1 63 ? 1.794 4.918 9.633 1 92.19 63 TYR B O 1
ATOM 1611 N N . VAL B 1 64 ? 3.006 3.111 9.727 1 91.69 64 VAL B N 1
ATOM 1612 C CA . VAL B 1 64 ? 3.867 3.633 10.781 1 91.69 64 VAL B CA 1
ATOM 1613 C C . VAL B 1 64 ? 4.652 4.836 10.266 1 91.69 64 VAL B C 1
ATOM 1615 O O . VAL B 1 64 ? 4.766 5.855 10.953 1 91.69 64 VAL B O 1
ATOM 1618 N N . GLU B 1 65 ? 5.117 4.734 9.133 1 91.75 65 GLU B N 1
ATOM 1619 C CA . GLU B 1 65 ? 5.898 5.816 8.531 1 91.75 65 GLU B CA 1
ATOM 1620 C C . GLU B 1 65 ? 5.047 7.066 8.336 1 91.75 65 GLU B C 1
ATOM 1622 O O . GLU B 1 65 ? 5.52 8.188 8.547 1 91.75 65 GLU B O 1
ATOM 1627 N N . LEU B 1 66 ? 3.824 6.895 7.926 1 86.75 66 LEU B N 1
ATOM 1628 C CA . LEU B 1 66 ? 2.93 8.031 7.734 1 86.75 66 LEU B CA 1
ATOM 1629 C C . LEU B 1 66 ? 2.629 8.719 9.062 1 86.75 66 LEU B C 1
ATOM 1631 O O . LEU B 1 66 ? 2.553 9.945 9.125 1 86.75 66 LEU B O 1
ATOM 1635 N N . PHE B 1 67 ? 2.504 7.891 10.008 1 84.06 67 PHE B N 1
ATOM 1636 C CA . PHE B 1 67 ? 2.252 8.438 11.336 1 84.06 67 PHE B CA 1
ATOM 1637 C C . PHE B 1 67 ? 3.434 9.273 11.812 1 84.06 67 PHE 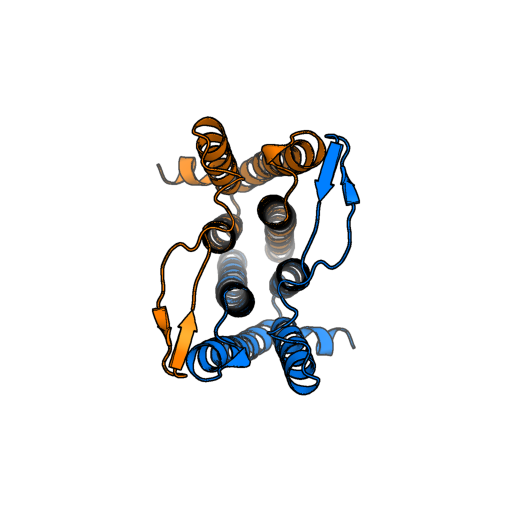B C 1
ATOM 1639 O O . PHE B 1 67 ? 3.248 10.344 12.391 1 84.06 67 PHE B O 1
ATOM 1646 N N . LYS B 1 68 ? 4.578 8.781 11.562 1 85.06 68 LYS B N 1
ATOM 1647 C CA . LYS B 1 68 ? 5.793 9.508 11.93 1 85.06 68 LYS B CA 1
ATOM 1648 C C . LYS B 1 68 ? 5.855 10.859 11.234 1 85.06 68 LYS B C 1
ATOM 1650 O O . LYS B 1 68 ? 6.359 11.836 11.805 1 85.06 68 LYS B O 1
ATOM 1655 N N . SER B 1 69 ? 5.316 11.039 10.148 1 81.44 69 SER B N 1
ATOM 1656 C CA . SER B 1 69 ? 5.426 12.242 9.32 1 81.44 69 SER B CA 1
ATOM 1657 C C . SER B 1 69 ? 4.469 13.328 9.805 1 81.44 69 SER B C 1
ATOM 1659 O O . SER B 1 69 ? 4.559 14.477 9.359 1 81.44 69 SER B O 1
ATOM 1661 N N . THR B 1 70 ? 3.543 12.93 10.625 1 78.38 70 THR B N 1
ATOM 1662 C CA . THR B 1 70 ? 2.611 13.93 11.141 1 78.38 70 THR B CA 1
ATOM 1663 C C . THR B 1 70 ? 3.26 14.758 12.25 1 78.38 70 THR B C 1
ATOM 1665 O O . THR B 1 70 ? 2.736 15.797 12.641 1 78.38 70 THR B O 1
ATOM 1668 N N . ARG B 1 71 ? 4.379 14.273 12.547 1 74.12 71 ARG B N 1
ATOM 1669 C CA . ARG B 1 71 ? 5.082 15.039 13.562 1 74.12 71 ARG B CA 1
ATOM 1670 C C . ARG B 1 71 ? 6.02 16.062 12.922 1 74.12 71 ARG B C 1
ATOM 1672 O O . ARG B 1 71 ? 6.629 15.797 11.891 1 74.12 71 ARG B O 1
ATOM 1679 N N . THR B 1 72 ? 5.992 17.328 13.172 1 64.31 72 THR B N 1
ATOM 1680 C CA . THR B 1 72 ? 6.68 18.422 12.508 1 64.31 72 THR B CA 1
ATOM 1681 C C . THR B 1 72 ? 8.047 18.672 13.148 1 64.31 72 THR B C 1
ATOM 1683 O O . THR B 1 72 ? 8.516 19.812 13.195 1 64.31 72 THR B O 1
ATOM 1686 N N . SER B 1 73 ? 8.789 17.672 13.219 1 66.75 73 SER B N 1
ATOM 1687 C CA . SER B 1 73 ? 10.094 17.969 13.797 1 66.75 73 SER B CA 1
ATOM 1688 C C . SER B 1 73 ? 11.195 17.938 12.742 1 66.75 73 SER B C 1
ATOM 1690 O O . SER B 1 73 ? 10.984 17.422 11.641 1 66.75 73 SER B O 1
ATOM 1692 N N . GLU B 1 74 ? 12.266 18.641 12.938 1 70.69 74 GLU B N 1
ATOM 1693 C CA . GLU B 1 74 ? 13.453 18.578 12.086 1 70.69 74 GLU B CA 1
ATOM 1694 C C . GLU B 1 74 ? 13.852 17.141 11.797 1 70.69 74 GLU B C 1
ATOM 1696 O O . GLU B 1 74 ? 14.406 16.844 10.742 1 70.69 74 GLU B O 1
ATOM 1701 N N . VAL B 1 75 ? 13.539 16.391 12.641 1 71.06 75 VAL B N 1
ATOM 1702 C CA . VAL B 1 75 ? 13.875 14.977 12.555 1 71.06 75 VAL B CA 1
ATOM 1703 C C . VAL B 1 75 ? 13.094 14.328 11.406 1 71.06 75 VAL B C 1
ATOM 1705 O O . VAL B 1 75 ? 13.609 13.453 10.719 1 71.06 75 VAL B O 1
ATOM 1708 N N . THR B 1 76 ? 11.984 14.914 11.039 1 74.19 76 THR B N 1
ATOM 1709 C CA . THR B 1 76 ? 11.148 14.352 9.977 1 74.19 76 THR B CA 1
ATOM 1710 C C . THR B 1 76 ? 11.75 14.648 8.602 1 74.19 76 THR B C 1
ATOM 1712 O O . THR B 1 76 ? 11.648 13.836 7.688 1 74.19 76 THR B O 1
ATOM 1715 N N . ILE B 1 77 ? 12.484 15.695 8.531 1 76.69 77 ILE B N 1
ATOM 1716 C CA . ILE B 1 77 ? 13.109 16.062 7.266 1 76.69 77 ILE B CA 1
ATOM 1717 C C . ILE B 1 77 ? 14.219 15.07 6.934 1 76.69 77 ILE B C 1
ATOM 1719 O O . ILE B 1 77 ? 14.336 14.625 5.789 1 76.69 77 ILE B O 1
ATOM 1723 N N . PHE B 1 78 ? 15 14.727 7.871 1 80.12 78 PHE B N 1
ATOM 1724 C CA . PHE B 1 78 ? 16.062 13.758 7.676 1 80.12 78 PHE B CA 1
ATOM 1725 C C . PHE B 1 78 ? 15.492 12.383 7.332 1 80.12 78 PHE B C 1
ATOM 1727 O O . PHE B 1 78 ? 16.078 11.648 6.527 1 80.12 78 PHE B O 1
ATOM 1734 N N . ASP B 1 79 ? 14.43 12.109 7.969 1 86.31 79 ASP B N 1
ATOM 1735 C CA . ASP B 1 79 ? 13.742 10.852 7.684 1 86.31 79 ASP B CA 1
ATOM 1736 C C . ASP B 1 79 ? 13.336 10.766 6.215 1 86.31 79 ASP B C 1
ATOM 1738 O O . ASP B 1 79 ? 13.508 9.727 5.574 1 86.31 79 ASP B O 1
ATOM 1742 N N . HIS B 1 80 ? 12.914 11.867 5.625 1 85.94 80 HIS B N 1
ATOM 1743 C CA . HIS B 1 80 ? 12.508 11.883 4.227 1 85.94 80 HIS B CA 1
ATOM 1744 C C . HIS B 1 80 ? 13.703 11.727 3.301 1 85.94 80 HIS B C 1
ATOM 1746 O O . HIS B 1 80 ? 13.609 11.07 2.262 1 85.94 80 HIS B O 1
ATOM 1752 N N . LEU B 1 81 ? 14.805 12.344 3.725 1 87.81 81 LEU B N 1
ATOM 1753 C CA . LEU B 1 81 ? 16.031 12.203 2.943 1 87.81 81 LEU B CA 1
ATOM 1754 C C . LEU B 1 81 ? 16.484 10.75 2.904 1 87.81 81 LEU B C 1
ATOM 1756 O O . LEU B 1 81 ? 16.797 10.219 1.838 1 87.81 81 LEU B O 1
ATOM 1760 N N . PHE B 1 82 ? 16.453 10.148 4.035 1 92.25 82 PHE B N 1
ATOM 1761 C CA . PHE B 1 82 ? 16.859 8.75 4.113 1 92.25 82 PHE B CA 1
ATOM 1762 C C . PHE B 1 82 ? 15.898 7.859 3.348 1 92.25 82 PHE B C 1
ATOM 1764 O O . PHE B 1 82 ? 16.312 6.902 2.688 1 92.25 82 PHE B O 1
ATOM 1771 N N . SER B 1 83 ? 14.656 8.18 3.414 1 95.19 83 SER B N 1
ATOM 1772 C CA . SER B 1 83 ? 13.641 7.398 2.715 1 95.19 83 SER B CA 1
ATOM 1773 C C . SER B 1 83 ? 13.828 7.48 1.203 1 95.19 83 SER B C 1
ATOM 1775 O O . SER B 1 83 ? 13.516 6.527 0.482 1 95.19 83 SER B O 1
ATOM 1777 N N . THR B 1 84 ? 14.297 8.68 0.781 1 95.94 84 THR B N 1
ATOM 1778 C CA . THR B 1 84 ? 14.562 8.82 -0.646 1 95.94 84 THR B CA 1
ATOM 1779 C C . THR B 1 84 ? 15.68 7.875 -1.086 1 95.94 84 THR B C 1
ATOM 1781 O O . THR B 1 84 ? 15.586 7.234 -2.135 1 95.94 84 THR B O 1
ATOM 1784 N N . PHE B 1 85 ? 16.719 7.754 -0.356 1 97 85 PHE B N 1
ATOM 1785 C CA . PHE B 1 85 ? 17.797 6.828 -0.667 1 97 85 PHE B CA 1
ATOM 1786 C C . PHE B 1 85 ? 17.297 5.391 -0.673 1 97 85 PHE B C 1
ATOM 1788 O O . PHE B 1 85 ? 17.703 4.586 -1.515 1 97 85 PHE B O 1
ATOM 1795 N N . VAL B 1 86 ? 16.438 5.062 0.284 1 97.69 86 VAL B N 1
ATOM 1796 C CA . VAL B 1 86 ? 15.836 3.734 0.357 1 97.69 86 VAL B CA 1
ATOM 1797 C C . VAL B 1 86 ? 15.023 3.461 -0.911 1 97.69 86 VAL B C 1
ATOM 1799 O O . VAL B 1 86 ? 15.109 2.373 -1.485 1 97.69 86 VAL B O 1
ATOM 1802 N N . LEU B 1 87 ? 14.32 4.484 -1.329 1 97.88 87 LEU B N 1
ATOM 1803 C CA . LEU B 1 87 ? 13.547 4.344 -2.561 1 97.88 87 LEU B CA 1
ATOM 1804 C C . LEU B 1 87 ? 14.469 4.062 -3.746 1 97.88 87 LEU B C 1
ATOM 1806 O O . LEU B 1 87 ? 14.18 3.188 -4.566 1 97.88 87 LEU B O 1
ATOM 1810 N N . ILE B 1 88 ? 15.5 4.809 -3.84 1 98.12 88 ILE B N 1
ATOM 1811 C CA . ILE B 1 88 ? 16.469 4.621 -4.918 1 98.12 88 ILE B CA 1
ATOM 1812 C C . ILE B 1 88 ? 17.016 3.199 -4.867 1 98.12 88 ILE B C 1
ATOM 1814 O O . ILE B 1 88 ? 17.156 2.543 -5.902 1 98.12 88 ILE B O 1
ATOM 1818 N N . ALA B 1 89 ? 17.344 2.717 -3.736 1 98.06 89 ALA B N 1
ATOM 1819 C CA . ALA B 1 89 ? 17.844 1.357 -3.57 1 98.06 89 ALA B CA 1
ATOM 1820 C C . ALA B 1 89 ? 16.828 0.33 -4.059 1 98.06 89 ALA B C 1
ATOM 1822 O O . ALA B 1 89 ? 17.188 -0.639 -4.73 1 98.06 89 ALA B O 1
ATOM 1823 N N . TYR B 1 90 ? 15.57 0.507 -3.695 1 98.44 90 TYR B N 1
ATOM 1824 C CA . TYR B 1 90 ? 14.516 -0.385 -4.16 1 98.44 90 TYR B CA 1
ATOM 1825 C C . TYR B 1 90 ? 14.469 -0.426 -5.684 1 98.44 90 TYR B C 1
ATOM 1827 O O . TYR B 1 90 ? 14.445 -1.504 -6.281 1 98.44 90 TYR B O 1
ATOM 1835 N N . LEU B 1 91 ? 14.453 0.736 -6.312 1 97.62 91 LEU B N 1
ATOM 1836 C CA . LEU B 1 91 ? 14.297 0.814 -7.758 1 97.62 91 LEU B CA 1
ATOM 1837 C C . LEU B 1 91 ? 15.523 0.246 -8.469 1 97.62 91 LEU B C 1
ATOM 1839 O O . LEU B 1 91 ? 15.391 -0.517 -9.43 1 97.62 91 LEU B O 1
ATOM 1843 N N . THR B 1 92 ? 16.641 0.601 -7.977 1 97.56 92 THR B N 1
ATOM 1844 C CA . THR B 1 92 ? 17.875 0.097 -8.578 1 97.56 92 THR B CA 1
ATOM 1845 C C . THR B 1 92 ? 17.953 -1.422 -8.453 1 97.56 92 THR B C 1
ATOM 1847 O O . THR B 1 92 ? 18.312 -2.111 -9.414 1 97.56 92 THR B O 1
ATOM 1850 N N . ALA B 1 93 ? 17.594 -1.896 -7.32 1 97.5 93 ALA B N 1
ATOM 1851 C CA . ALA B 1 93 ? 17.641 -3.338 -7.102 1 97.5 93 ALA B CA 1
ATOM 1852 C C . ALA B 1 93 ? 16.625 -4.066 -7.984 1 97.5 93 ALA B C 1
ATOM 1854 O O . ALA B 1 93 ? 16.922 -5.141 -8.516 1 97.5 93 ALA B O 1
ATOM 1855 N N . TRP B 1 94 ? 15.523 -3.441 -8.086 1 96.88 94 TRP B N 1
ATOM 1856 C CA . TRP B 1 94 ? 14.508 -4.055 -8.938 1 96.88 94 TRP B CA 1
ATOM 1857 C C . TRP B 1 94 ? 14.969 -4.09 -10.391 1 96.88 94 TRP B C 1
ATOM 1859 O O . TRP B 1 94 ? 14.688 -5.047 -11.109 1 96.88 94 TRP B O 1
ATOM 1869 N N . LEU B 1 95 ? 15.719 -3.162 -10.812 1 95.62 95 LEU B N 1
ATOM 1870 C CA . LEU B 1 95 ? 16.125 -3.035 -12.211 1 95.62 95 LEU B CA 1
ATOM 1871 C C . LEU B 1 95 ? 17.375 -3.865 -12.492 1 95.62 95 LEU B C 1
ATOM 1873 O O . LEU B 1 95 ? 17.453 -4.551 -13.516 1 95.62 95 LEU B O 1
ATOM 1877 N N . ILE B 1 96 ? 18.234 -3.91 -11.57 1 96.31 96 ILE B N 1
ATOM 1878 C CA . ILE B 1 96 ? 19.578 -4.34 -11.914 1 96.31 96 ILE B CA 1
ATOM 1879 C C . ILE B 1 96 ? 19.844 -5.73 -11.336 1 96.31 96 ILE B C 1
ATOM 1881 O O . ILE B 1 96 ? 20.625 -6.508 -11.898 1 96.31 96 ILE B O 1
ATOM 1885 N N . TYR B 1 97 ? 19.203 -6.082 -10.234 1 96.25 97 TYR B N 1
ATOM 1886 C CA . TYR B 1 97 ? 19.5 -7.363 -9.609 1 96.25 97 TYR B CA 1
ATOM 1887 C C . TYR B 1 97 ? 18.406 -8.383 -9.906 1 96.25 97 TYR B C 1
ATOM 1889 O O . TYR B 1 97 ? 17.219 -8.055 -9.883 1 96.25 97 TYR B O 1
ATOM 1897 N N . ASP B 1 98 ? 18.812 -9.602 -10.094 1 94.88 98 ASP B N 1
ATOM 1898 C CA . ASP B 1 98 ? 17.906 -10.68 -10.469 1 94.88 98 ASP B CA 1
ATOM 1899 C C . ASP B 1 98 ? 16.906 -10.977 -9.344 1 94.88 98 ASP B C 1
ATOM 1901 O O . ASP B 1 98 ? 15.734 -11.227 -9.602 1 94.88 98 ASP B O 1
ATOM 1905 N N . TRP B 1 99 ? 17.422 -10.836 -8.148 1 95.5 99 TRP B N 1
ATOM 1906 C CA . TRP B 1 99 ? 16.578 -11.234 -7.027 1 95.5 99 TRP B CA 1
ATOM 1907 C C . TRP B 1 99 ? 15.477 -10.211 -6.777 1 95.5 99 TRP B C 1
ATOM 1909 O O . TRP B 1 99 ? 14.484 -10.5 -6.102 1 95.5 99 TRP B O 1
ATOM 1919 N N . GLY B 1 100 ? 15.594 -8.992 -7.301 1 96.25 100 GLY B N 1
ATOM 1920 C CA . GLY B 1 100 ? 14.602 -7.945 -7.098 1 96.25 100 GLY B CA 1
ATOM 1921 C C . GLY B 1 100 ? 13.617 -7.832 -8.242 1 96.25 100 GLY B C 1
ATOM 1922 O O . GLY B 1 100 ? 12.602 -7.141 -8.125 1 96.25 100 GLY B O 1
ATOM 1923 N N . GLY B 1 101 ? 13.812 -8.562 -9.312 1 95.94 101 GLY B N 1
ATOM 1924 C CA . GLY B 1 101 ? 13.039 -8.383 -10.531 1 95.94 101 GLY B CA 1
ATOM 1925 C C . GLY B 1 101 ? 11.711 -9.102 -10.508 1 95.94 101 GLY B C 1
ATOM 1926 O O . GLY B 1 101 ? 11.414 -9.914 -11.391 1 95.94 101 GLY B O 1
ATOM 1927 N N . ASN B 1 102 ? 10.836 -8.852 -9.523 1 96.94 102 ASN B N 1
ATOM 1928 C CA . ASN B 1 102 ? 9.523 -9.461 -9.375 1 96.94 102 ASN B CA 1
ATOM 1929 C C . ASN B 1 102 ? 8.484 -8.461 -8.875 1 96.94 102 ASN B C 1
ATOM 1931 O O . ASN B 1 102 ? 8.836 -7.348 -8.477 1 96.94 102 ASN B O 1
ATOM 1935 N N . SER B 1 103 ? 7.301 -8.844 -8.914 1 97.69 103 SER B N 1
ATOM 1936 C CA . SER B 1 103 ? 6.199 -7.93 -8.617 1 97.69 103 SER B CA 1
ATOM 1937 C C . SER B 1 103 ? 6.176 -7.555 -7.141 1 97.69 103 SER B C 1
ATOM 1939 O O . SER B 1 103 ? 5.836 -6.422 -6.789 1 97.69 103 SER B O 1
ATOM 1941 N N . VAL B 1 104 ? 6.477 -8.547 -6.262 1 98.44 104 VAL B N 1
ATOM 1942 C CA . VAL B 1 104 ? 6.469 -8.258 -4.832 1 98.44 104 VAL B CA 1
ATOM 1943 C C . VAL B 1 104 ? 7.422 -7.105 -4.527 1 98.44 104 VAL B C 1
ATOM 1945 O O . VAL B 1 104 ? 7.043 -6.141 -3.855 1 98.44 104 VAL B O 1
ATOM 1948 N N . PHE B 1 105 ? 8.609 -7.211 -5.047 1 98.44 105 PHE B N 1
ATOM 1949 C CA . PHE B 1 105 ? 9.641 -6.207 -4.809 1 98.44 105 PHE B CA 1
ATOM 1950 C C . PHE B 1 105 ? 9.25 -4.867 -5.418 1 98.44 105 PHE B C 1
ATOM 1952 O O . PHE B 1 105 ? 9.461 -3.816 -4.812 1 98.44 105 PHE B O 1
ATOM 1959 N N . LEU B 1 106 ? 8.656 -4.84 -6.543 1 98.19 106 LEU B N 1
ATOM 1960 C CA . LEU B 1 106 ? 8.211 -3.605 -7.184 1 98.19 106 LEU B CA 1
ATOM 1961 C C . LEU B 1 106 ? 7.113 -2.932 -6.371 1 98.19 106 LEU B C 1
ATOM 1963 O O . LEU B 1 106 ? 7.094 -1.705 -6.242 1 98.19 106 LEU B O 1
ATOM 1967 N N . ILE B 1 107 ? 6.199 -3.707 -5.891 1 98.62 107 ILE B N 1
ATOM 1968 C CA . ILE B 1 107 ? 5.109 -3.168 -5.086 1 98.62 107 ILE B CA 1
ATOM 1969 C C . ILE B 1 107 ? 5.676 -2.518 -3.824 1 98.62 107 ILE B C 1
ATOM 1971 O O . ILE B 1 107 ? 5.254 -1.423 -3.441 1 98.62 107 ILE B O 1
ATOM 1975 N N . LEU B 1 108 ? 6.652 -3.182 -3.254 1 98.62 108 LEU B N 1
ATOM 1976 C CA . LEU B 1 108 ? 7.32 -2.586 -2.104 1 98.62 108 LEU B CA 1
ATOM 1977 C C . LEU B 1 108 ? 8.008 -1.28 -2.49 1 98.62 108 LEU B C 1
ATOM 1979 O O . LEU B 1 108 ? 7.969 -0.307 -1.732 1 98.62 108 LEU B O 1
ATOM 1983 N N . ALA B 1 109 ? 8.617 -1.277 -3.646 1 98.38 109 ALA B N 1
ATOM 1984 C CA . ALA B 1 109 ? 9.219 -0.048 -4.152 1 98.38 109 ALA B CA 1
ATOM 1985 C C . ALA B 1 109 ? 8.172 1.049 -4.324 1 98.38 109 ALA B C 1
ATOM 1987 O O . ALA B 1 109 ? 8.422 2.211 -3.998 1 98.38 109 ALA B O 1
ATOM 1988 N N . GLY B 1 110 ? 7.035 0.64 -4.863 1 98 110 GLY B N 1
ATOM 1989 C CA . GLY B 1 110 ? 5.941 1.589 -5.004 1 98 110 GLY B CA 1
ATOM 1990 C C . GLY B 1 110 ? 5.477 2.166 -3.682 1 98 110 GLY B C 1
ATOM 1991 O O . GLY B 1 110 ? 5.199 3.363 -3.586 1 98 110 GLY B O 1
ATOM 1992 N N . MET B 1 111 ? 5.449 1.321 -2.729 1 98.12 111 MET B N 1
ATOM 1993 C CA . MET B 1 111 ? 5.051 1.783 -1.4 1 98.12 111 MET B CA 1
ATOM 1994 C C . MET B 1 111 ? 6.121 2.684 -0.794 1 98.12 111 MET B C 1
ATOM 1996 O O . MET B 1 111 ? 5.805 3.652 -0.102 1 98.12 111 MET B O 1
ATOM 2000 N N . SER B 1 112 ? 7.344 2.348 -0.996 1 97.81 112 SER B N 1
ATOM 2001 C CA . SER B 1 112 ? 8.422 3.225 -0.56 1 97.81 112 SER B CA 1
ATOM 2002 C C . SER B 1 112 ? 8.328 4.594 -1.226 1 97.81 112 SER B C 1
ATOM 2004 O O . SER B 1 112 ? 8.609 5.617 -0.594 1 97.81 112 SER B O 1
ATOM 2006 N N . PHE B 1 113 ? 7.977 4.586 -2.447 1 97.5 113 PHE B N 1
ATOM 2007 C CA . PHE B 1 113 ? 7.773 5.832 -3.18 1 97.5 113 PHE B CA 1
ATOM 2008 C C . PHE B 1 113 ? 6.676 6.668 -2.535 1 97.5 113 PHE B C 1
ATOM 2010 O O . PHE B 1 113 ? 6.848 7.867 -2.32 1 97.5 113 PHE B O 1
ATOM 2017 N N . LEU B 1 114 ? 5.633 6.016 -2.24 1 95.81 114 LEU B N 1
ATOM 2018 C CA . LEU B 1 114 ? 4.523 6.684 -1.562 1 95.81 114 LEU B CA 1
ATOM 2019 C C . LEU B 1 114 ? 4.98 7.273 -0.231 1 95.81 114 LEU B C 1
ATOM 2021 O O . LEU B 1 114 ? 4.602 8.398 0.116 1 95.81 114 LEU B O 1
ATOM 2025 N N . ASP B 1 115 ? 5.734 6.523 0.512 1 95.06 115 ASP B N 1
ATOM 2026 C CA . ASP B 1 115 ? 6.27 6.965 1.797 1 95.06 115 ASP B CA 1
ATOM 2027 C C . ASP B 1 115 ? 7.02 8.289 1.654 1 95.06 115 ASP B C 1
ATOM 2029 O O . ASP B 1 115 ? 6.828 9.203 2.455 1 95.06 115 ASP B O 1
ATOM 2033 N N . VAL B 1 116 ? 7.809 8.406 0.601 1 94 116 VAL B N 1
ATOM 2034 C CA . VAL B 1 116 ? 8.625 9.602 0.387 1 94 116 VAL B CA 1
ATOM 2035 C C . VAL B 1 116 ? 7.727 10.773 0.014 1 94 116 VAL B C 1
ATOM 2037 O O . VAL B 1 116 ? 7.816 11.852 0.618 1 94 116 VAL B O 1
ATOM 2040 N N . ILE B 1 117 ? 6.867 10.57 -0.88 1 91.69 117 ILE B N 1
ATOM 2041 C CA . ILE B 1 117 ? 6.031 11.648 -1.397 1 91.69 117 ILE B CA 1
ATOM 2042 C C . ILE B 1 117 ? 5.059 12.109 -0.315 1 91.69 117 ILE B C 1
ATOM 2044 O O . ILE B 1 117 ? 4.91 13.312 -0.076 1 91.69 117 ILE B O 1
ATOM 2048 N N . ALA B 1 118 ? 4.398 11.203 0.283 1 89.12 118 ALA B N 1
ATOM 2049 C CA . ALA B 1 118 ? 3.438 11.539 1.33 1 89.12 118 ALA B CA 1
ATOM 2050 C C . ALA B 1 118 ? 4.121 12.242 2.496 1 89.12 118 ALA B C 1
ATOM 2052 O O . ALA B 1 118 ? 3.59 13.211 3.041 1 89.12 118 ALA B O 1
ATOM 2053 N N . GLY B 1 119 ? 5.242 11.758 2.883 1 84.88 119 GLY B N 1
ATOM 2054 C CA . GLY B 1 119 ? 5.984 12.391 3.961 1 84.88 119 GLY B CA 1
ATOM 2055 C C . GLY B 1 119 ? 6.301 13.844 3.691 1 84.88 119 GLY B C 1
ATOM 2056 O O . GLY B 1 119 ? 6.074 14.703 4.547 1 84.88 119 GLY B O 1
ATOM 2057 N N . PHE B 1 120 ? 6.75 14.148 2.52 1 85 120 PHE B N 1
ATOM 2058 C CA . PHE B 1 120 ? 7.074 15.508 2.129 1 85 120 PHE B CA 1
ATOM 2059 C C . PHE B 1 120 ? 5.816 16.375 2.07 1 85 120 PHE B C 1
ATOM 2061 O O . PHE B 1 120 ? 5.816 17.516 2.543 1 85 120 PHE B O 1
ATOM 2068 N N . THR B 1 121 ? 4.809 15.805 1.539 1 85.25 121 THR B N 1
ATOM 2069 C CA . THR B 1 121 ? 3.57 16.562 1.363 1 85.25 121 THR B CA 1
ATOM 2070 C C . THR B 1 121 ? 2.967 16.922 2.715 1 85.25 121 THR B C 1
ATOM 2072 O O . THR B 1 121 ? 2.547 18.062 2.92 1 85.25 121 THR B O 1
ATOM 2075 N N . ILE B 1 122 ? 2.955 16.047 3.57 1 83.88 122 ILE B N 1
ATOM 2076 C CA . ILE B 1 122 ? 2.379 16.266 4.895 1 83.88 122 ILE B CA 1
ATOM 2077 C C . ILE B 1 122 ? 3.199 17.312 5.652 1 83.88 122 ILE B C 1
ATOM 2079 O O . ILE B 1 122 ? 2.639 18.203 6.289 1 83.88 122 ILE B O 1
ATOM 2083 N N . THR B 1 123 ? 4.512 17.188 5.57 1 79.44 123 THR B N 1
ATOM 2084 C CA . THR B 1 123 ? 5.402 18.125 6.258 1 79.44 123 THR B CA 1
ATOM 2085 C C . THR B 1 123 ? 5.25 19.531 5.699 1 79.44 123 THR B C 1
ATOM 2087 O O . THR B 1 123 ? 5.191 20.5 6.457 1 79.44 123 THR B O 1
ATOM 2090 N N . ILE B 1 124 ? 5.168 19.578 4.398 1 80.88 124 ILE B N 1
ATOM 2091 C CA . ILE B 1 124 ? 5.023 20.891 3.754 1 80.88 124 ILE B CA 1
ATOM 2092 C C . ILE B 1 124 ? 3.67 21.5 4.113 1 80.88 124 ILE B C 1
ATOM 2094 O O . ILE B 1 124 ? 3.578 22.688 4.41 1 80.88 124 ILE B O 1
ATOM 2098 N N . SER B 1 125 ? 2.66 20.719 4.094 1 80.31 125 SER B N 1
ATOM 2099 C CA . SER B 1 125 ? 1.325 21.203 4.438 1 80.31 125 SER B CA 1
ATOM 2100 C C . SER B 1 125 ? 1.269 21.703 5.875 1 80.31 125 SER B C 1
ATOM 2102 O O . SER B 1 125 ? 0.65 22.734 6.152 1 80.31 125 SER B O 1
ATOM 2104 N N . ALA B 1 126 ? 1.91 21.047 6.742 1 77 126 ALA B N 1
ATOM 2105 C CA . ALA B 1 126 ? 1.96 21.453 8.148 1 77 126 ALA B CA 1
ATOM 2106 C C . ALA B 1 126 ? 2.725 22.75 8.312 1 77 126 ALA B C 1
ATOM 2108 O O . ALA B 1 126 ? 2.314 23.625 9.086 1 77 126 ALA B O 1
ATOM 2109 N N . ALA B 1 127 ? 3.742 22.875 7.582 1 76.5 127 ALA B N 1
ATOM 2110 C CA . ALA B 1 127 ? 4.551 24.094 7.656 1 76.5 127 ALA B CA 1
ATOM 2111 C C . ALA B 1 127 ? 3.779 25.297 7.133 1 76.5 127 ALA B C 1
ATOM 2113 O O . ALA B 1 127 ? 3.857 26.391 7.703 1 76.5 127 ALA B O 1
ATOM 2114 N N . ARG B 1 128 ? 3.092 25.062 6.078 1 80.06 128 ARG B N 1
ATOM 2115 C CA . ARG B 1 128 ? 2.291 26.141 5.504 1 80.06 128 ARG B CA 1
ATOM 2116 C C . ARG B 1 128 ? 1.205 26.594 6.473 1 80.06 128 ARG B C 1
ATOM 2118 O O . ARG B 1 128 ? 0.939 27.797 6.598 1 80.06 128 ARG B O 1
ATOM 2125 N N . ARG B 1 129 ? 0.674 25.828 7.113 1 76.12 129 ARG B N 1
ATOM 2126 C CA . ARG B 1 129 ? -0.365 26.125 8.094 1 76.12 129 ARG B CA 1
ATOM 2127 C C . ARG B 1 129 ? 0.209 26.891 9.281 1 76.12 129 ARG B C 1
ATOM 2129 O O . ARG B 1 129 ? -0.418 27.828 9.789 1 76.12 129 ARG B O 1
ATOM 2136 N N . ASP B 1 130 ? 1.353 26.469 9.68 1 76 130 ASP B N 1
ATOM 2137 C CA . ASP B 1 130 ? 2.029 27.156 10.766 1 76 130 ASP B CA 1
ATOM 2138 C C . ASP B 1 130 ? 2.303 28.609 10.406 1 76 130 ASP B C 1
ATOM 2140 O O . ASP B 1 130 ? 2.146 29.516 11.234 1 76 130 ASP B O 1
ATOM 2144 N N . LEU B 1 131 ? 2.637 28.781 9.227 1 78.25 131 LEU B N 1
ATOM 2145 C CA . LEU B 1 131 ? 2.98 30.125 8.773 1 78.25 131 LEU B CA 1
ATOM 2146 C C . LEU B 1 131 ? 1.73 30.984 8.633 1 78.25 131 LEU B C 1
ATOM 2148 O O . LEU B 1 131 ? 1.762 32.188 8.922 1 78.25 131 LEU B O 1
ATOM 2152 N N . SER B 1 132 ? 0.682 30.422 8.141 1 75.5 132 SER B N 1
ATOM 2153 C CA . SER B 1 132 ? -0.557 31.156 7.91 1 75.5 132 SER B CA 1
ATOM 2154 C C . SER B 1 132 ? -1.197 31.578 9.227 1 75.5 132 SER B C 1
ATOM 2156 O O . SER B 1 132 ? -1.812 32.656 9.305 1 75.5 132 SER B O 1
ATOM 2158 N N . LEU B 1 133 ? -1.14 30.875 10.258 1 71.12 133 LEU B N 1
ATOM 2159 C CA . LEU B 1 133 ? -1.762 31.156 11.539 1 71.12 133 LEU B CA 1
ATOM 2160 C C . LEU B 1 133 ? -0.846 32.031 12.406 1 71.12 133 LEU B C 1
ATOM 2162 O O . LEU B 1 133 ? -1.321 32.781 13.25 1 71.12 133 LEU B O 1
ATOM 2166 N N . GLY B 1 134 ? 0.395 31.719 12.336 1 64.25 134 GLY B N 1
ATOM 2167 C CA . GLY B 1 134 ? 1.322 32.562 13.062 1 64.25 134 GLY B CA 1
ATOM 2168 C C . GLY B 1 134 ? 1.397 33.969 12.523 1 64.25 134 GLY B C 1
ATOM 2169 O O . GLY B 1 134 ? 1.754 34.906 13.242 1 64.25 134 GLY B O 1
ATOM 2170 N N . GLY B 1 135 ? 1.3 34.25 11.242 1 55.12 135 GLY B N 1
ATOM 2171 C CA . GLY B 1 135 ? 1.356 35.594 10.727 1 55.12 135 GLY B CA 1
ATOM 2172 C C . GLY B 1 135 ? 0.129 36.406 11.07 1 55.12 135 GLY B C 1
ATOM 2173 O O . GLY B 1 135 ? 0.103 37.625 10.852 1 55.12 135 GLY B O 1
ATOM 2174 N N . LYS B 1 136 ? -1.034 35.938 11.344 1 53.03 136 LYS B N 1
ATOM 2175 C CA . LYS B 1 136 ? -2.215 36.719 11.688 1 53.03 136 LYS B CA 1
ATOM 2176 C C . LYS B 1 136 ? -2.174 37.188 13.141 1 53.03 136 LYS B C 1
ATOM 2178 O O . LYS B 1 136 ? -3.105 37.812 13.617 1 53.03 136 LYS B O 1
ATOM 2183 N N . GLY B 1 137 ? -1.234 36.938 13.984 1 42.59 137 GLY B N 1
ATOM 2184 C CA . GLY B 1 137 ? -1.11 37.719 15.219 1 42.59 137 GLY B CA 1
ATOM 2185 C C . GLY B 1 137 ? -0.283 38.969 15.07 1 42.59 137 GLY B C 1
ATOM 2186 O O . GLY B 1 137 ? 0.491 39.094 14.125 1 42.59 137 GLY B O 1
#

Solvent-accessible surface area (backbone atoms only — not comparable to full-atom values): 14101 Å² total; per-residue (Å²): 112,72,65,57,60,53,52,48,44,59,64,44,52,51,47,50,52,52,49,51,34,36,76,72,64,43,39,57,78,41,31,78,39,66,70,53,80,43,77,38,85,48,67,41,68,31,62,42,23,44,33,52,50,52,50,48,50,44,53,54,46,48,49,54,54,55,57,55,28,68,46,87,46,75,58,40,56,55,20,41,55,51,28,45,54,40,28,50,50,40,51,49,34,33,39,54,34,67,74,27,38,42,57,59,50,48,48,46,30,52,49,34,46,43,51,32,53,51,37,50,49,46,42,50,51,52,50,52,49,51,51,62,47,56,63,73,96,112,71,65,56,60,53,52,50,42,58,63,45,53,52,48,50,53,52,50,51,35,36,76,72,64,43,40,58,80,40,31,78,39,66,69,52,80,43,77,39,84,48,67,38,67,31,62,42,22,44,34,51,50,52,50,47,49,45,52,53,47,48,49,54,55,54,58,56,27,68,45,88,47,77,58,41,56,54,22,41,55,52,28,45,54,40,29,50,50,41,52,48,35,32,39,55,35,67,74,27,39,43,58,59,51,46,49,48,29,51,49,34,46,42,51,33,54,51,37,51,51,45,40,50,51,52,50,51,50,51,50,62,49,55,65,74,95

Radius of gyration: 19.78 Å; Cα contacts (8 Å, |Δi|>4): 370; chains: 2; bounding box: 41×60×42 Å

Nearest PDB structures (foldseek):
  4kaw-assembly1_X  TM=2.936E-01  e=7.585E+00  Mycobacterium tuberculosis
  4kaw-assembly1_X  TM=2.935E-01  e=7.344E+00  Mycobacterium tuberculosis

Secondary structure (DSSP, 8-state):
-HHHHHHS-HHHHHHHHHHHHHHTT-TTTTTTSB---EE-TTSPEE--BHHHHHHHHHHHHHHHHHHHTTS-SHHHHHHHHHHHHHHHHHHHHHHH-GGG-SHHHHHHHHHHHHHHHHHHHHHHHHHHHHHHHHTT-/-HHHHHHS-HHHHHHHHHHHHHHTT-TTTTTTSB---EE-TTSPEE--BHHHHHHHHHHHHHHHHHHHTTS-SHHHHHHHHHHHHHHHHHHHHHHH-GGG-SHHHHHHHHHHHHHHHHHHHHHHHHHHHHHHHHTT-